Protein AF-0000000065938848 (afdb_homodimer)

Foldseek 3Di:
DPPDDADLPPWGRVVLVVQADEDPVQKAKEFEAAAPVRHTADIAIAHRVQVSCCVPVQWHWGQDPVVRDIDTPCPPPVFTWGFDDKDADPRHRYIYTHTNTRFDRDPVRHNHPDVVVDDDDDDDDDDDPVCVVVD/DPPDDADLPPWGRVVLVVQADEDPVQKAKEFEAAQPVRHTADIAIAHRVQVSCCVPPQWHWGQDPVVRDIDTQCPPVVFTWGFDDKDADPRHRYIYTHTNTRFDRDPVRHNHPDVVVDDDDDDDDDDDPVCVVVD

pLDDT: mean 94.66, std 10.86, range [35.53, 98.94]

Organism: Bifidobacterium adolescentis (strain ATCC 15703 / DSM 20083 / NCTC 11814 / E194a) (NCBI:txid367928)

Sequence (270 aa):
MTNEAYDNTTTLDPRIAQRLKHDDKGLVAAVIQQFDTKEVLMVGYMNDEAIRRTLTTGRVTFWSRSRQEYWRKGDTSGHAQYVKSFALDCDGDAILVEVDQVGAACHTGKRSCFEEGGQLPVVVGHRTKEQEGQRMTNEAYDNTTTLDPRIAQRLKHDDKGLVAAVIQQFDTKEVLMVGYMNDEAIRRTLTTGRVTFWSRSRQEYWRKGDTSGHAQYVKSFALDCDGDAILVEVDQVGAACHTGKRSCFEEGGQLPVVVGHRTKEQEGQR

Solvent-accessible surface area (backbone atoms only — not comparable to full-atom values): 14233 Å² total; per-residue (Å²): 126,79,83,70,77,82,59,48,85,88,48,52,31,63,76,61,56,71,50,48,38,57,48,100,85,52,33,28,44,32,40,36,24,34,62,84,76,31,47,69,25,47,74,51,32,25,32,63,64,26,48,26,47,23,37,65,65,6,38,48,36,30,40,37,80,89,76,68,40,76,46,50,55,24,75,85,81,63,26,30,35,20,25,71,47,38,24,30,23,65,72,20,46,37,33,43,33,26,20,56,65,32,68,32,66,21,92,87,60,36,62,19,20,36,67,64,40,24,73,50,89,58,40,68,33,72,78,51,79,83,50,65,74,55,116,128,81,84,71,77,80,58,49,86,87,49,51,29,63,76,60,56,70,51,48,38,57,50,99,83,52,33,26,44,32,40,36,23,35,63,86,78,31,47,69,26,49,75,50,32,25,32,62,65,25,47,27,46,22,37,67,66,5,37,48,35,30,42,36,79,90,75,70,40,77,44,48,54,24,76,86,81,63,26,29,34,20,24,70,49,39,25,31,24,63,72,20,46,37,33,44,34,26,19,55,66,30,68,33,67,21,92,88,60,37,62,19,20,38,68,64,42,25,75,51,89,57,38,69,32,71,79,50,79,82,50,66,74,55,115

Secondary structure (DSSP, 8-state):
---PPP--SSS--HHHHTT----TTS-EEEEEEETTT--EEEEEEE-HHHHHHHHHHSB-EEEETTTTEEEETTTTTS--EEEEEEEE-TTSSEEEEEEEE-S-SSTTS-S-HHHHH-B---PPP---HHHHT--/---PPP--SSS--HHHHTT----TTS-EEEEEEETTT--EEEEEEE-HHHHHHHHHHSB-EEEETTTTEEEETTTTTS--EEEEEEEE-TTSSEEEEEEEE-S-SSTTS-S-HHHHH-B---PPP---HHHHT--

Nearest PDB structures (foldseek):
  7bgn-assembly1_A  TM=8.975E-01  e=5.373E-13  Medicago truncatula
  7bgn-assembly1_B  TM=8.957E-01  e=4.739E-13  Medicago truncatula
  7bgn-assembly3_E  TM=8.969E-01  e=5.721E-13  Medicago truncatula
  7bgn-assembly2_C  TM=8.895E-01  e=7.831E-13  Medicago truncatula
  7bgm-assembly1_B  TM=8.825E-01  e=6.486E-13  Medicago truncatula

InterPro domains:
  IPR002496 Phosphoribosyl-AMP cyclohydrolase domain [PF01502] (42-115)
  IPR026660 Phosphoribosyl-AMP cyclohydrolase [MF_01021] (16-119)
  IPR038019 Phosphoribosyl-AMP cyclohydrolase domain superfamily [G3DSA:3.10.20.810] (6-106)
  IPR038019 Phosphoribosyl-AMP cyclohydrolase domain superfamily [SSF141734] (15-120)

Radius of gyration: 18.61 Å; Cα contacts (8 Å, |Δi|>4): 634; chains: 2; bounding box: 52×55×41 Å

Structure (mmCIF, N/CA/C/O backbone):
data_AF-0000000065938848-model_v1
#
loop_
_entity.id
_entity.type
_entity.pdbx_description
1 polymer 'Phosphoribosyl-AMP cyclohydrolase'
#
loop_
_atom_site.group_PDB
_atom_site.id
_atom_site.type_symbol
_atom_site.label_atom_id
_atom_site.label_alt_id
_atom_site.label_comp_id
_atom_site.label_asym_id
_atom_site.label_entity_id
_atom_site.label_seq_id
_atom_site.pdbx_PDB_ins_code
_atom_site.Cartn_x
_atom_site.Cartn_y
_atom_site.Cartn_z
_atom_site.occupancy
_atom_site.B_iso_or_equiv
_atom_site.auth_seq_id
_atom_site.auth_comp_id
_atom_site.auth_asym_id
_atom_site.auth_atom_id
_atom_site.pdbx_PDB_model_num
ATOM 1 N N . MET A 1 1 ? 26.25 -11.562 -16.922 1 35.53 1 MET A N 1
ATOM 2 C CA . MET A 1 1 ? 25.516 -12.031 -15.742 1 35.53 1 MET A CA 1
ATOM 3 C C . MET A 1 1 ? 24.391 -12.969 -16.141 1 35.53 1 MET A C 1
ATOM 5 O O . MET A 1 1 ? 23.562 -12.633 -16.984 1 35.53 1 MET A O 1
ATOM 9 N N . THR A 1 2 ? 24.562 -14.195 -16.25 1 39.72 2 THR A N 1
ATOM 10 C CA . THR A 1 2 ? 23.594 -15.195 -16.703 1 39.72 2 THR A CA 1
ATOM 11 C C . THR A 1 2 ? 22.203 -14.891 -16.172 1 39.72 2 THR A C 1
ATOM 13 O O . THR A 1 2 ? 22.031 -14.594 -14.992 1 39.72 2 THR A O 1
ATOM 16 N N . ASN A 1 3 ? 21.375 -14.141 -16.828 1 46.94 3 ASN A N 1
ATOM 17 C CA . ASN A 1 3 ? 19.984 -13.883 -16.469 1 46.94 3 ASN A CA 1
ATOM 18 C C . ASN A 1 3 ? 19.328 -15.117 -15.859 1 46.94 3 ASN A C 1
ATOM 20 O O . ASN A 1 3 ? 18.703 -15.914 -16.562 1 46.94 3 ASN A O 1
ATOM 24 N N . GLU A 1 4 ? 20.047 -15.82 -14.961 1 60.03 4 GLU A N 1
ATOM 25 C CA . GLU A 1 4 ? 19.547 -17.078 -14.391 1 60.03 4 GLU A CA 1
ATOM 26 C C . GLU A 1 4 ? 18.141 -16.891 -13.82 1 60.03 4 GLU A C 1
ATOM 28 O O . GLU A 1 4 ? 17.875 -15.953 -13.07 1 60.03 4 GLU A O 1
ATOM 33 N N . ALA A 1 5 ? 17.141 -17.562 -14.367 1 87.31 5 ALA A N 1
ATOM 34 C CA . ALA A 1 5 ? 15.727 -17.656 -13.992 1 87.31 5 ALA A CA 1
ATOM 35 C C . ALA A 1 5 ? 15.57 -18.109 -12.547 1 87.31 5 ALA A C 1
ATOM 37 O O . ALA A 1 5 ? 16.375 -18.906 -12.055 1 87.31 5 ALA A O 1
ATOM 38 N N . TYR A 1 6 ? 14.836 -17.406 -11.711 1 94.56 6 TYR A N 1
ATOM 39 C CA . TYR A 1 6 ? 14.5 -17.828 -10.359 1 94.56 6 TYR A CA 1
ATOM 40 C C . TYR A 1 6 ? 13.82 -19.203 -10.375 1 94.56 6 TYR A C 1
ATOM 42 O O . TYR A 1 6 ? 13.086 -19.516 -11.312 1 94.56 6 TYR A O 1
ATOM 50 N N . ASP A 1 7 ? 14.156 -20.031 -9.406 1 97.25 7 ASP A N 1
ATOM 51 C CA . ASP A 1 7 ? 13.453 -21.297 -9.234 1 97.25 7 ASP A CA 1
ATOM 52 C C . ASP A 1 7 ? 12.508 -21.234 -8.039 1 97.25 7 ASP A C 1
ATOM 54 O O . ASP A 1 7 ? 12.945 -21.375 -6.895 1 97.25 7 ASP A O 1
ATOM 58 N N . ASN A 1 8 ? 11.258 -21.078 -8.312 1 97.75 8 ASN A N 1
ATOM 59 C CA . ASN A 1 8 ? 10.219 -21.016 -7.285 1 97.75 8 ASN A CA 1
ATOM 60 C C . ASN A 1 8 ? 9.367 -22.266 -7.258 1 97.75 8 ASN A C 1
ATOM 62 O O . ASN A 1 8 ? 8.211 -22.234 -6.824 1 97.75 8 ASN A O 1
ATOM 66 N N . THR A 1 9 ? 9.789 -23.359 -7.715 1 95.44 9 THR A N 1
ATOM 67 C CA . THR A 1 9 ? 8.984 -24.562 -7.922 1 95.44 9 THR A CA 1
ATOM 68 C C . THR A 1 9 ? 8.594 -25.188 -6.586 1 95.44 9 THR A C 1
ATOM 70 O O . THR A 1 9 ? 7.457 -25.641 -6.422 1 95.44 9 THR A O 1
ATOM 73 N N . THR A 1 10 ? 9.469 -25.266 -5.617 1 96.94 10 THR A N 1
ATOM 74 C CA . THR A 1 10 ? 9.195 -25.922 -4.344 1 96.94 10 THR A CA 1
ATOM 75 C C . THR A 1 10 ? 9.109 -24.891 -3.215 1 96.94 10 THR A C 1
ATOM 77 O O . THR A 1 10 ? 8.164 -24.922 -2.426 1 96.94 10 THR A O 1
ATOM 80 N N . THR A 1 11 ? 10.062 -24.094 -3.113 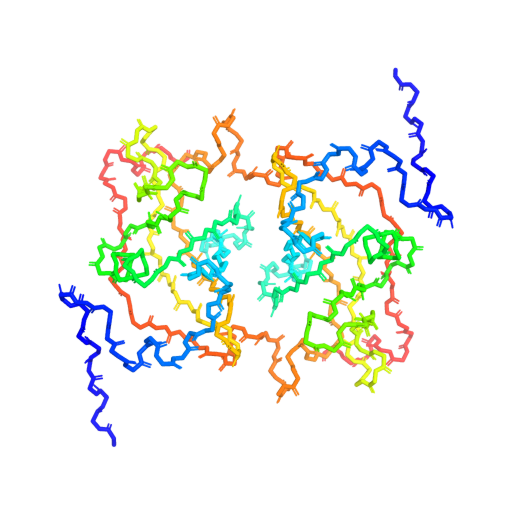1 97.88 11 THR A N 1
ATOM 81 C CA . THR A 1 11 ? 10.117 -22.984 -2.166 1 97.88 11 THR A CA 1
ATOM 82 C C . THR A 1 11 ? 10.477 -21.688 -2.877 1 97.88 11 THR A C 1
ATOM 84 O O . THR A 1 11 ? 10.898 -21.703 -4.035 1 97.88 11 THR A O 1
ATOM 87 N N . LEU A 1 12 ? 10.227 -20.625 -2.225 1 98.62 12 LEU A N 1
ATOM 88 C CA . LEU A 1 12 ? 10.641 -19.344 -2.801 1 98.62 12 LEU A CA 1
ATOM 89 C C . LEU A 1 12 ? 12.141 -19.312 -3.043 1 98.62 12 LEU A C 1
ATOM 91 O O . LEU A 1 12 ? 12.93 -19.688 -2.166 1 98.62 12 LEU A O 1
ATOM 95 N N . ASP A 1 13 ? 12.547 -18.938 -4.254 1 98.62 13 ASP A N 1
ATOM 96 C CA . ASP A 1 13 ? 13.969 -18.828 -4.562 1 98.62 13 ASP A CA 1
ATOM 97 C C . ASP A 1 13 ? 14.711 -18.062 -3.479 1 98.62 13 ASP A C 1
ATOM 99 O O . ASP A 1 13 ? 14.297 -16.953 -3.102 1 98.62 13 ASP A O 1
ATOM 103 N N . PRO A 1 14 ? 15.766 -18.609 -2.918 1 97.94 14 PRO A N 1
ATOM 104 C CA . PRO A 1 14 ? 16.484 -17.969 -1.812 1 97.94 14 PRO A CA 1
ATOM 105 C C . PRO A 1 14 ? 16.969 -16.562 -2.164 1 97.94 14 PRO A C 1
ATOM 107 O O . PRO A 1 14 ? 17.094 -15.711 -1.284 1 97.94 14 PRO A O 1
ATOM 110 N N . ARG A 1 15 ? 17.297 -16.312 -3.393 1 97.88 15 ARG A N 1
ATOM 111 C CA . ARG A 1 15 ? 17.766 -14.992 -3.799 1 97.88 15 ARG A CA 1
ATOM 112 C C . ARG A 1 15 ? 16.656 -13.953 -3.639 1 97.88 15 ARG A C 1
ATOM 114 O O . ARG A 1 15 ? 16.922 -12.781 -3.367 1 97.88 15 ARG A O 1
ATOM 121 N N . ILE A 1 16 ? 15.383 -14.352 -3.93 1 98.5 16 ILE A N 1
ATOM 122 C CA . ILE A 1 16 ? 14.242 -13.469 -3.695 1 98.5 16 ILE A CA 1
ATOM 123 C C . ILE A 1 16 ? 14.023 -13.305 -2.193 1 98.5 16 ILE A C 1
ATOM 125 O O . ILE A 1 16 ? 13.875 -12.18 -1.704 1 98.5 16 ILE A O 1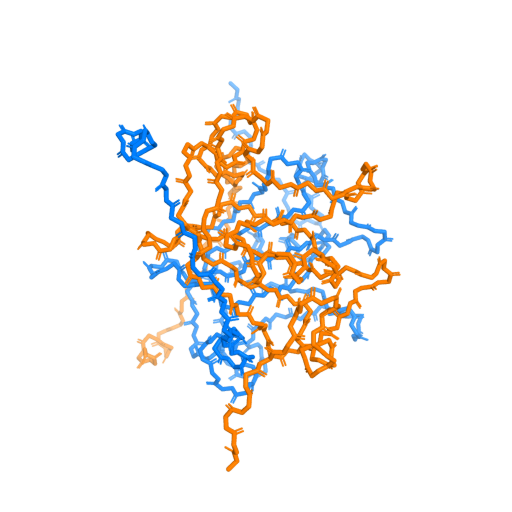
ATOM 129 N N . ALA A 1 17 ? 14.008 -14.43 -1.467 1 98.5 17 ALA A N 1
ATOM 130 C CA . ALA A 1 17 ? 13.773 -14.414 -0.025 1 98.5 17 ALA A CA 1
ATOM 131 C C . ALA A 1 17 ? 14.773 -13.5 0.684 1 98.5 17 ALA A C 1
ATOM 133 O O . ALA A 1 17 ? 14.414 -12.82 1.651 1 98.5 17 ALA A O 1
ATOM 134 N N . GLN A 1 18 ? 15.992 -13.453 0.221 1 98.31 18 GLN A N 1
ATOM 135 C CA . GLN A 1 18 ? 17.047 -12.664 0.835 1 98.31 18 GLN A CA 1
ATOM 136 C C . GLN A 1 18 ? 16.781 -11.172 0.689 1 98.31 18 GLN A C 1
ATOM 138 O O . GLN A 1 18 ? 17.328 -10.359 1.447 1 98.31 18 GLN A O 1
ATOM 143 N N . ARG A 1 19 ? 15.961 -10.828 -0.246 1 98.5 19 ARG A N 1
ATOM 144 C CA . ARG A 1 19 ? 15.664 -9.422 -0.498 1 98.5 19 ARG A CA 1
ATOM 145 C C . ARG A 1 19 ? 14.484 -8.953 0.344 1 98.5 19 ARG A C 1
ATOM 147 O O . ARG A 1 19 ? 14.203 -7.758 0.422 1 98.5 19 ARG A O 1
ATOM 154 N N . LEU A 1 20 ? 13.805 -9.867 0.957 1 98.75 20 LEU A N 1
ATOM 155 C CA . LEU A 1 20 ? 12.594 -9.523 1.688 1 98.75 20 LEU A CA 1
ATOM 156 C C . LEU A 1 20 ? 12.906 -9.18 3.139 1 98.75 20 LEU A C 1
ATOM 158 O O . LEU A 1 20 ? 13.789 -9.789 3.748 1 98.75 20 LEU A O 1
ATOM 162 N N . LYS A 1 21 ? 12.289 -8.195 3.615 1 98.25 21 LYS A N 1
ATOM 163 C CA . LYS A 1 21 ? 12.289 -7.848 5.035 1 98.25 21 LYS A CA 1
ATOM 164 C C . LYS A 1 21 ? 10.914 -8.055 5.656 1 98.25 21 LYS A C 1
ATOM 166 O O . LYS A 1 21 ? 10.047 -7.18 5.562 1 98.25 21 LYS A O 1
ATOM 171 N N . HIS A 1 22 ? 10.75 -9.133 6.336 1 98.06 22 HIS A N 1
ATOM 172 C CA . HIS A 1 22 ? 9.477 -9.5 6.945 1 98.06 22 HIS A CA 1
ATOM 173 C C . HIS A 1 22 ? 9.258 -8.766 8.266 1 98.06 22 HIS A C 1
ATOM 175 O O . HIS A 1 22 ? 10.219 -8.383 8.93 1 98.06 22 HIS A O 1
ATOM 181 N N . ASP A 1 23 ? 7.996 -8.594 8.578 1 95.94 23 ASP A N 1
ATOM 182 C CA . ASP A 1 23 ? 7.707 -8.133 9.93 1 95.94 23 ASP A CA 1
ATOM 183 C C . ASP A 1 23 ? 7.859 -9.258 10.945 1 95.94 23 ASP A C 1
ATOM 185 O O . ASP A 1 23 ? 8.367 -10.336 10.609 1 95.94 23 ASP A O 1
ATOM 189 N N . ASP A 1 24 ? 7.465 -8.961 12.195 1 94.38 24 ASP A N 1
ATOM 190 C CA . ASP A 1 24 ? 7.695 -9.906 13.281 1 94.38 24 ASP A CA 1
ATOM 191 C C . ASP A 1 24 ? 6.82 -11.148 13.125 1 94.38 24 ASP A C 1
ATOM 193 O O . ASP A 1 24 ? 7.035 -12.156 13.805 1 94.38 24 ASP A O 1
ATOM 197 N N . LYS A 1 25 ? 5.836 -11.125 12.227 1 95.75 25 LYS A N 1
ATOM 198 C CA . LYS A 1 25 ? 4.949 -12.266 12 1 95.75 25 LYS A CA 1
ATOM 199 C C . LYS A 1 25 ? 5.32 -12.992 10.711 1 95.75 25 LYS A C 1
ATOM 201 O O . LYS A 1 25 ? 4.57 -13.852 10.242 1 95.75 25 LYS A O 1
ATOM 206 N N . GLY A 1 26 ? 6.422 -12.594 10.094 1 97.44 26 GLY A N 1
ATOM 207 C CA . GLY A 1 26 ? 6.891 -13.242 8.883 1 97.44 26 GLY A CA 1
ATOM 208 C C . GLY A 1 26 ? 6.16 -12.781 7.637 1 97.44 26 GLY A C 1
ATOM 209 O O . GLY A 1 26 ? 6.082 -13.508 6.648 1 97.44 26 GLY A O 1
ATOM 210 N N . LEU A 1 27 ? 5.617 -11.555 7.73 1 98.38 27 LEU A N 1
ATOM 211 C CA . LEU A 1 27 ? 4.77 -11.102 6.633 1 98.38 27 LEU A CA 1
ATOM 212 C C . LEU A 1 27 ? 5.336 -9.836 5.992 1 98.38 27 LEU A C 1
ATOM 214 O O . LEU A 1 27 ? 6.098 -9.102 6.625 1 98.38 27 LEU A O 1
ATOM 218 N N . VAL A 1 28 ? 5.016 -9.633 4.75 1 98.62 28 VAL A N 1
ATOM 219 C CA . VAL A 1 28 ? 5.297 -8.422 3.99 1 98.62 28 VAL A CA 1
ATOM 220 C C . VAL A 1 28 ? 3.998 -7.848 3.432 1 98.62 28 VAL A C 1
ATOM 222 O O . VAL A 1 28 ? 3.145 -8.594 2.941 1 98.62 28 VAL A O 1
ATOM 225 N N . ALA A 1 29 ? 3.834 -6.516 3.529 1 98.69 29 ALA A N 1
ATOM 226 C CA . ALA A 1 29 ? 2.652 -5.855 2.98 1 98.69 29 ALA A CA 1
ATOM 227 C C . ALA A 1 29 ? 2.66 -5.898 1.454 1 98.69 29 ALA A C 1
ATOM 229 O O . ALA A 1 29 ? 3.697 -5.672 0.826 1 98.69 29 ALA A O 1
ATOM 230 N N . ALA A 1 30 ? 1.552 -6.195 0.868 1 98.94 30 ALA A N 1
ATOM 231 C CA . ALA A 1 30 ? 1.39 -6.215 -0.583 1 98.94 30 ALA A CA 1
ATOM 232 C C . ALA A 1 30 ? 0.301 -5.246 -1.028 1 98.94 30 ALA A C 1
ATOM 234 O O . ALA A 1 30 ? -0.859 -5.379 -0.632 1 98.94 30 ALA A O 1
ATOM 235 N N . VAL A 1 31 ? 0.663 -4.27 -1.796 1 98.94 31 VAL A N 1
ATOM 236 C CA . VAL A 1 31 ? -0.262 -3.322 -2.412 1 98.94 31 VAL A CA 1
ATOM 237 C C . VAL A 1 31 ? -0.753 -3.875 -3.748 1 98.94 31 VAL A C 1
ATOM 239 O O . VAL A 1 31 ? 0.051 -4.227 -4.613 1 98.94 31 VAL A O 1
ATOM 242 N N . ILE A 1 32 ? -2.029 -3.975 -3.898 1 98.94 32 ILE A N 1
ATOM 243 C CA . ILE A 1 32 ? -2.633 -4.461 -5.137 1 98.94 32 ILE A CA 1
ATOM 244 C C . ILE A 1 32 ? -3.203 -3.287 -5.926 1 98.94 32 ILE A C 1
ATOM 246 O O . ILE A 1 32 ? -4.047 -2.541 -5.422 1 98.94 32 ILE A O 1
ATOM 250 N N . GLN A 1 33 ? -2.77 -3.16 -7.105 1 98.94 33 GLN A N 1
ATOM 251 C CA . GLN A 1 33 ? -3.16 -2.057 -7.977 1 98.94 33 GLN A CA 1
ATOM 252 C C . GLN A 1 33 ? -3.66 -2.57 -9.328 1 98.94 33 GLN A C 1
ATOM 254 O O . GLN A 1 33 ? -3.084 -3.5 -9.891 1 98.94 33 GLN A O 1
ATOM 259 N N . GLN A 1 34 ? -4.703 -1.978 -9.828 1 98.88 34 GLN A N 1
ATOM 260 C CA . GLN A 1 34 ? -5.137 -2.299 -11.188 1 98.88 34 GLN A CA 1
ATOM 261 C C . GLN A 1 34 ? -4.07 -1.93 -12.211 1 98.88 34 GLN A C 1
ATOM 263 O O . GLN A 1 34 ? -3.547 -0.814 -12.195 1 98.88 34 GLN A O 1
ATOM 268 N N . PHE A 1 35 ? -3.799 -2.764 -13.188 1 98.69 35 PHE A N 1
ATOM 269 C CA . PHE A 1 35 ? -2.609 -2.641 -14.023 1 98.69 35 PHE A CA 1
ATOM 270 C C . PHE A 1 35 ? -2.754 -1.486 -15.008 1 98.69 35 PHE A C 1
ATOM 272 O O . PHE A 1 35 ? -1.77 -0.822 -15.344 1 98.69 35 PHE A O 1
ATOM 279 N N . ASP A 1 36 ? -3.936 -1.179 -15.469 1 98.12 36 ASP A N 1
ATOM 280 C CA . ASP A 1 36 ? -4.098 -0.239 -16.578 1 98.12 36 ASP A CA 1
ATOM 281 C C . ASP A 1 36 ? -4.516 1.14 -16.062 1 98.12 36 ASP A C 1
ATOM 283 O O . ASP A 1 36 ? -4 2.16 -16.531 1 98.12 36 ASP A O 1
ATOM 287 N N . THR A 1 37 ? -5.406 1.224 -15.094 1 98.12 37 THR A N 1
ATOM 288 C CA . THR A 1 37 ? -5.867 2.508 -14.57 1 98.12 37 THR A CA 1
ATOM 289 C C . THR A 1 37 ? -4.961 2.992 -13.445 1 98.12 37 THR A C 1
ATOM 291 O O . THR A 1 37 ? -4.977 4.172 -13.094 1 98.12 37 THR A O 1
ATOM 294 N N . LYS A 1 38 ? -4.23 2.061 -12.766 1 98.75 38 LYS A N 1
ATOM 295 C CA . LYS A 1 38 ? -3.307 2.287 -11.656 1 98.75 38 LYS A CA 1
ATOM 296 C C . LYS A 1 38 ? -4.059 2.641 -10.375 1 98.75 38 LYS A C 1
ATOM 298 O O . LYS A 1 38 ? -3.484 3.223 -9.453 1 98.75 38 LYS A O 1
ATOM 303 N N . GLU A 1 39 ? -5.344 2.338 -10.383 1 98.56 39 GLU A N 1
ATOM 304 C CA . GLU A 1 39 ? -6.105 2.461 -9.148 1 98.56 39 GLU A CA 1
ATOM 305 C C . GLU A 1 39 ? -5.617 1.468 -8.094 1 98.56 39 GLU A C 1
ATOM 307 O O . GLU A 1 39 ? -5.441 0.284 -8.391 1 98.56 39 GLU A O 1
ATOM 312 N N . VAL A 1 40 ? -5.328 1.98 -6.855 1 98.94 40 VAL A N 1
ATOM 313 C CA . VAL A 1 40 ? -5.02 1.057 -5.77 1 98.94 40 VAL A CA 1
ATOM 314 C C . VAL A 1 40 ? -6.301 0.377 -5.285 1 98.94 40 VAL A C 1
ATOM 316 O O . VAL A 1 40 ? -7.273 1.05 -4.938 1 98.94 40 VAL A O 1
ATOM 319 N N . LEU A 1 41 ? -6.312 -0.933 -5.191 1 98.94 41 LEU A N 1
ATOM 320 C CA . LEU A 1 41 ? -7.523 -1.704 -4.926 1 98.94 41 LEU A CA 1
ATOM 321 C C . LEU A 1 41 ? -7.586 -2.131 -3.463 1 98.94 41 LEU A C 1
ATOM 323 O O . LEU A 1 41 ? -8.641 -2.051 -2.832 1 98.94 41 LEU A O 1
ATOM 327 N N . MET A 1 42 ? -6.508 -2.648 -2.891 1 98.88 42 MET A N 1
ATOM 328 C CA . MET A 1 42 ? -6.465 -3.162 -1.524 1 98.88 42 MET A CA 1
ATOM 329 C C . MET A 1 42 ? -5.023 -3.371 -1.068 1 98.88 42 MET A C 1
ATOM 331 O O . MET A 1 42 ? -4.094 -3.281 -1.873 1 98.88 42 MET A O 1
ATOM 335 N N . VAL A 1 43 ? -4.879 -3.496 0.18 1 98.81 43 VAL A N 1
ATOM 336 C CA . VAL A 1 43 ? -3.629 -3.947 0.783 1 98.81 43 VAL A CA 1
ATOM 337 C C . VAL A 1 43 ? -3.846 -5.285 1.482 1 98.81 43 VAL A C 1
ATOM 339 O O . VAL A 1 43 ? -4.852 -5.48 2.17 1 98.81 43 VAL A O 1
ATOM 342 N N . GLY A 1 44 ? -3.006 -6.234 1.243 1 98.25 44 GLY A N 1
ATOM 343 C CA . GLY A 1 44 ? -2.943 -7.508 1.943 1 98.25 44 GLY A CA 1
ATOM 344 C C . GLY A 1 44 ? -1.545 -7.867 2.404 1 98.25 44 GLY A C 1
ATOM 345 O O . GLY A 1 44 ? -0.642 -7.027 2.381 1 98.25 44 GLY A O 1
ATOM 346 N N . TYR A 1 45 ? -1.364 -9.109 2.871 1 98.5 45 TYR A N 1
ATOM 347 C CA . TYR A 1 45 ? -0.08 -9.539 3.416 1 98.5 45 TYR A CA 1
ATOM 348 C C . TYR A 1 45 ? 0.31 -10.914 2.887 1 98.5 45 TYR A C 1
ATOM 350 O O . TYR A 1 45 ? -0.555 -11.75 2.631 1 98.5 45 TYR A O 1
ATOM 358 N N . MET A 1 46 ? 1.575 -11.047 2.754 1 98.81 46 MET A N 1
ATOM 359 C CA . MET A 1 46 ? 2.121 -12.273 2.18 1 98.81 46 MET A CA 1
ATOM 360 C C . MET A 1 46 ? 3.33 -12.75 2.973 1 98.81 46 MET A C 1
ATOM 362 O O . MET A 1 46 ? 4.117 -11.945 3.465 1 98.81 46 MET A O 1
ATOM 366 N N . ASN A 1 47 ? 3.441 -14.062 3.18 1 98.56 47 ASN A N 1
ATOM 367 C CA . ASN A 1 47 ? 4.711 -14.68 3.547 1 98.56 47 ASN A CA 1
ATOM 368 C C . ASN A 1 47 ? 5.402 -15.297 2.338 1 98.56 47 ASN A C 1
ATOM 370 O O . ASN A 1 47 ? 4.953 -15.125 1.203 1 98.56 47 ASN A O 1
ATOM 374 N N . ASP A 1 48 ? 6.508 -15.992 2.566 1 98.75 48 ASP A N 1
ATOM 375 C CA . ASP A 1 48 ? 7.293 -16.531 1.462 1 98.75 48 ASP A CA 1
ATOM 376 C C . ASP A 1 48 ? 6.441 -17.438 0.572 1 98.75 48 ASP A C 1
ATOM 378 O O . ASP A 1 48 ? 6.512 -17.359 -0.656 1 98.75 48 ASP A O 1
ATOM 382 N N . GLU A 1 49 ? 5.66 -18.234 1.186 1 98.75 49 GLU A N 1
ATOM 383 C CA . GLU A 1 49 ? 4.859 -19.188 0.417 1 98.75 49 GLU A CA 1
ATOM 384 C C . GLU A 1 49 ? 3.801 -18.469 -0.415 1 98.75 49 GLU A C 1
ATOM 386 O O . GLU A 1 49 ? 3.562 -18.828 -1.57 1 98.75 49 GLU A O 1
ATOM 391 N N . ALA A 1 50 ? 3.107 -17.469 0.152 1 98.81 50 ALA A N 1
ATOM 392 C CA . ALA A 1 50 ? 2.135 -16.688 -0.604 1 98.81 50 ALA A CA 1
ATOM 393 C C . ALA A 1 50 ? 2.791 -16 -1.796 1 98.81 50 ALA A C 1
ATOM 395 O O . ALA A 1 50 ? 2.217 -15.953 -2.887 1 98.81 50 ALA A O 1
ATOM 396 N N . ILE A 1 51 ? 3.988 -15.461 -1.556 1 98.88 51 ILE A N 1
ATOM 397 C CA . ILE A 1 51 ? 4.742 -14.828 -2.633 1 98.88 51 ILE A CA 1
ATOM 398 C C . ILE A 1 51 ? 5.062 -15.859 -3.711 1 98.88 51 ILE A C 1
ATOM 400 O O . ILE A 1 51 ? 4.812 -15.633 -4.895 1 98.88 51 ILE A O 1
ATOM 404 N N . ARG A 1 52 ? 5.574 -17 -3.328 1 98.81 52 ARG A N 1
ATOM 405 C CA . ARG A 1 52 ? 5.91 -18.062 -4.273 1 98.81 52 ARG A CA 1
ATOM 406 C C . ARG A 1 52 ? 4.707 -18.438 -5.133 1 98.81 52 ARG A C 1
ATOM 408 O O . ARG A 1 52 ? 4.812 -18.516 -6.359 1 98.81 52 ARG A O 1
ATOM 415 N N . ARG A 1 53 ? 3.6 -18.656 -4.508 1 98.69 53 ARG A N 1
ATOM 416 C CA . ARG A 1 53 ? 2.387 -19.031 -5.23 1 98.69 53 ARG A CA 1
ATOM 417 C C . ARG A 1 53 ? 1.958 -17.938 -6.191 1 98.69 53 ARG A C 1
ATOM 419 O O . ARG A 1 53 ? 1.565 -18.219 -7.328 1 98.69 53 ARG A O 1
ATOM 426 N N . THR A 1 54 ? 1.969 -16.719 -5.754 1 98.81 54 THR A N 1
ATOM 427 C CA . THR A 1 54 ? 1.596 -15.594 -6.605 1 98.81 54 THR A CA 1
ATOM 428 C C . THR A 1 54 ? 2.502 -15.523 -7.832 1 98.81 54 THR A C 1
ATOM 430 O O . THR A 1 54 ? 2.023 -15.359 -8.953 1 98.81 54 THR A O 1
ATOM 433 N N . LEU A 1 55 ? 3.822 -15.672 -7.586 1 98.69 55 LEU A N 1
ATOM 434 C CA . LEU A 1 55 ? 4.809 -15.562 -8.656 1 98.69 55 LEU A CA 1
ATOM 435 C C . LEU A 1 55 ? 4.637 -16.688 -9.672 1 98.69 55 LEU A C 1
ATOM 437 O O . LEU A 1 55 ? 4.957 -16.516 -10.852 1 98.69 55 LEU A O 1
ATOM 441 N N . THR A 1 56 ? 4.105 -17.797 -9.242 1 98.44 56 THR A N 1
ATOM 442 C CA . THR A 1 56 ? 4.207 -18.969 -10.102 1 98.44 56 THR A CA 1
ATOM 443 C C . THR A 1 56 ? 2.85 -19.328 -10.695 1 98.44 56 THR A C 1
ATOM 445 O O . THR A 1 56 ? 2.77 -20.094 -11.664 1 98.44 56 THR A O 1
ATOM 448 N N . THR A 1 57 ? 1.785 -18.797 -10.188 1 98.12 57 THR A N 1
ATOM 449 C CA . THR A 1 57 ? 0.486 -19.266 -10.656 1 98.12 57 THR A CA 1
ATOM 450 C C . THR A 1 57 ? -0.213 -18.188 -11.477 1 98.12 57 THR A C 1
ATOM 452 O O . THR A 1 57 ? -1.184 -18.469 -12.18 1 98.12 57 THR A O 1
ATOM 455 N N . GLY A 1 58 ? 0.221 -16.875 -11.273 1 98.12 58 GLY A N 1
ATOM 456 C CA . GLY A 1 58 ? -0.434 -15.781 -11.969 1 98.12 58 GLY A CA 1
ATOM 457 C C . GLY A 1 58 ? -1.704 -15.32 -11.281 1 98.12 58 GLY A C 1
ATOM 458 O O . GLY A 1 58 ? -2.482 -14.555 -11.852 1 98.12 58 GLY A O 1
ATOM 459 N N . ARG A 1 59 ? -1.973 -15.875 -10.172 1 98.56 59 ARG A N 1
ATOM 460 C CA . ARG A 1 59 ? -3.068 -15.484 -9.289 1 98.56 59 ARG A CA 1
ATOM 461 C C . ARG A 1 59 ? -2.541 -14.961 -7.961 1 98.56 59 ARG A C 1
ATOM 463 O O . ARG A 1 59 ? -1.593 -15.516 -7.402 1 98.56 59 ARG A O 1
ATOM 470 N N . VAL A 1 60 ? -3.168 -13.891 -7.488 1 98.81 60 VAL A N 1
ATOM 471 C CA . VAL A 1 60 ? -2.68 -13.328 -6.234 1 98.81 60 VAL A CA 1
ATOM 472 C C . VAL A 1 60 ? -3.1 -14.227 -5.07 1 98.81 60 VAL A C 1
ATOM 474 O O . VAL A 1 60 ? -4.266 -14.617 -4.969 1 98.81 60 VAL A O 1
ATOM 477 N N . THR A 1 61 ? -2.199 -14.57 -4.223 1 98.81 61 THR A N 1
ATOM 478 C CA . THR A 1 61 ? -2.42 -15.32 -2.994 1 98.81 61 THR A CA 1
ATOM 479 C C . THR A 1 61 ? -1.985 -14.508 -1.777 1 98.81 61 THR A C 1
ATOM 481 O O . THR A 1 61 ? -0.905 -13.914 -1.773 1 98.81 61 THR A O 1
ATOM 484 N N . PHE A 1 62 ? -2.814 -14.492 -0.769 1 98.44 62 PHE A N 1
ATOM 485 C CA . PHE A 1 62 ? -2.512 -13.773 0.465 1 98.44 62 PHE A CA 1
ATOM 486 C C . PHE A 1 62 ? -2.412 -14.734 1.641 1 98.44 62 PHE A C 1
ATOM 488 O O . PHE A 1 62 ? -2.857 -15.883 1.55 1 98.44 62 PHE A O 1
ATOM 495 N N . TRP A 1 63 ? -1.771 -14.281 2.684 1 98 63 TRP A N 1
ATOM 496 C CA . TRP A 1 63 ? -1.903 -14.859 4.016 1 98 63 TRP A CA 1
ATOM 497 C C . TRP A 1 63 ? -2.9 -14.078 4.859 1 98 63 TRP A C 1
ATOM 499 O O . TRP A 1 63 ? -2.732 -12.875 5.066 1 98 63 TRP A O 1
ATOM 509 N N . SER A 1 64 ? -3.971 -14.773 5.227 1 94.56 64 SER A N 1
ATOM 510 C CA . SER A 1 64 ? -4.918 -14.148 6.145 1 94.56 64 SER A CA 1
ATOM 511 C C . SER A 1 64 ? -4.379 -14.133 7.57 1 94.56 64 SER A C 1
ATOM 513 O O . SER A 1 64 ? -4.23 -15.188 8.195 1 94.56 64 SER A O 1
ATOM 515 N N . ARG A 1 65 ? -4.18 -12.961 8 1 89.44 65 ARG A N 1
ATOM 516 C CA . ARG A 1 65 ? -3.631 -12.82 9.344 1 89.44 65 ARG A CA 1
ATOM 517 C C . ARG A 1 65 ? -4.633 -13.281 10.398 1 89.44 65 ARG A C 1
ATOM 519 O O . ARG A 1 65 ? -4.258 -13.898 11.391 1 89.44 65 ARG A O 1
ATOM 526 N N . SER A 1 66 ? -5.906 -12.992 10.242 1 88.44 66 SER A N 1
ATOM 527 C CA . SER A 1 66 ? -6.945 -13.336 11.203 1 88.44 66 SER A CA 1
ATOM 528 C C . SER A 1 66 ? -7.27 -14.828 11.156 1 88.44 66 SER A C 1
ATOM 530 O O . SER A 1 66 ? -7.422 -15.461 12.203 1 88.44 66 SER A O 1
ATOM 532 N N . ARG A 1 67 ? -7.27 -15.422 9.992 1 91.62 67 ARG A N 1
ATOM 533 C CA . ARG A 1 67 ? -7.68 -16.812 9.828 1 91.62 67 ARG A CA 1
ATOM 534 C C . ARG A 1 67 ? -6.469 -17.734 9.805 1 91.62 67 ARG A C 1
ATOM 536 O O . ARG A 1 67 ? -6.613 -18.969 9.898 1 91.62 67 ARG A O 1
ATOM 543 N N . GLN A 1 68 ? -5.309 -17.125 9.641 1 93.5 68 GLN A N 1
ATOM 544 C CA . GLN A 1 68 ? -4.062 -17.891 9.578 1 93.5 68 GLN A CA 1
ATOM 545 C C . GLN A 1 68 ? -4.109 -18.938 8.477 1 93.5 68 GLN A C 1
ATOM 547 O O . GLN A 1 68 ? -3.807 -20.109 8.719 1 93.5 68 GLN A O 1
ATOM 552 N N . GLU A 1 69 ? -4.492 -18.531 7.332 1 96.5 69 GLU A N 1
ATOM 553 C CA . GLU A 1 69 ? -4.559 -19.391 6.164 1 96.5 69 GLU A CA 1
ATOM 554 C C . GLU A 1 69 ? -4.258 -18.625 4.883 1 96.5 69 GLU A C 1
ATOM 556 O O . GLU A 1 69 ? -4.379 -17.406 4.844 1 96.5 69 GLU A O 1
ATOM 561 N N . TYR A 1 70 ? -3.855 -19.453 3.914 1 97.25 70 TYR A N 1
ATOM 562 C CA . TYR A 1 70 ? -3.697 -18.891 2.576 1 97.25 70 TYR A CA 1
ATOM 563 C C . TYR A 1 70 ? -5.051 -18.688 1.906 1 97.25 70 TYR A C 1
ATOM 565 O O . TYR A 1 70 ? -5.949 -19.531 2.043 1 97.25 70 TYR A O 1
ATOM 573 N N . TRP A 1 71 ? -5.168 -17.672 1.239 1 95.88 71 TRP A N 1
ATOM 574 C CA . TRP A 1 71 ? -6.363 -17.484 0.43 1 95.88 71 TRP A CA 1
ATOM 575 C C . TRP A 1 71 ? -6.023 -16.797 -0.89 1 95.88 71 TRP A C 1
ATOM 577 O O . TRP A 1 71 ? -5.195 -15.883 -0.927 1 95.88 71 TRP A O 1
ATOM 587 N N . ARG A 1 72 ? -6.543 -17.328 -1.933 1 96 72 ARG A N 1
ATOM 588 C CA . ARG A 1 72 ? -6.434 -16.734 -3.268 1 96 72 ARG A CA 1
ATOM 589 C C . ARG A 1 72 ? -7.664 -15.906 -3.604 1 96 72 ARG A C 1
ATOM 591 O O . ARG A 1 72 ? -8.789 -16.422 -3.605 1 96 72 ARG A O 1
ATOM 598 N N . LYS A 1 73 ? -7.449 -14.641 -3.814 1 92.88 73 LYS A N 1
ATOM 599 C CA . LYS A 1 73 ? -8.562 -13.719 -4.051 1 92.88 73 LYS A CA 1
ATOM 600 C C . LYS A 1 73 ? -9.438 -14.211 -5.199 1 92.88 73 LYS A C 1
ATOM 602 O O . LYS A 1 73 ? -8.953 -14.461 -6.301 1 92.88 73 LYS A O 1
ATOM 607 N N . GLY A 1 74 ? -10.758 -14.305 -4.934 1 93.06 74 GLY A N 1
ATOM 608 C CA . GLY A 1 74 ? -11.727 -14.625 -5.965 1 93.06 74 GLY A CA 1
ATOM 609 C C . GLY A 1 74 ? -12.062 -16.109 -6.027 1 93.06 74 GLY A C 1
ATOM 610 O O . GLY A 1 74 ? -12.914 -16.516 -6.816 1 93.06 74 GLY A O 1
ATOM 611 N N . ASP A 1 75 ? -11.359 -16.969 -5.242 1 92.38 75 ASP A N 1
ATOM 612 C CA . ASP A 1 75 ? -11.688 -18.391 -5.27 1 92.38 75 ASP A CA 1
ATOM 613 C C . ASP A 1 75 ? -13.148 -18.625 -4.887 1 92.38 75 ASP A C 1
ATOM 615 O O . ASP A 1 75 ? -13.805 -19.5 -5.445 1 92.38 75 ASP A O 1
ATOM 619 N N . THR A 1 76 ? -13.625 -17.891 -3.934 1 88.94 76 THR A N 1
ATOM 620 C CA . THR A 1 76 ? -15 -18.047 -3.463 1 88.94 76 THR A CA 1
ATOM 621 C C . THR A 1 76 ? -15.938 -17.125 -4.23 1 88.94 76 THR A C 1
ATOM 623 O O . THR A 1 76 ? -16.984 -17.562 -4.711 1 88.94 76 THR A O 1
ATOM 626 N N . SER A 1 77 ? -15.648 -15.945 -4.457 1 90.38 77 SER A N 1
ATOM 627 C CA . SER A 1 77 ? -16.516 -14.914 -4.996 1 90.38 77 SER A CA 1
ATOM 628 C C . SER A 1 77 ? -16.469 -14.883 -6.52 1 90.38 77 SER A C 1
ATOM 630 O O . SER A 1 77 ? -17.328 -14.281 -7.164 1 90.38 77 SER A O 1
ATOM 632 N N . GLY A 1 78 ? -15.383 -15.492 -7.164 1 93.56 78 GLY A N 1
ATOM 633 C CA . GLY A 1 78 ? -15.164 -15.352 -8.594 1 93.56 78 GLY A CA 1
ATOM 634 C C . GLY A 1 78 ? -14.438 -14.07 -8.969 1 93.56 78 GLY A C 1
ATOM 635 O O . GLY A 1 78 ? -14.094 -13.867 -10.133 1 93.56 78 GLY A O 1
ATOM 636 N N . HIS A 1 79 ? -14.25 -13.133 -8.039 1 96 79 HIS A N 1
ATOM 637 C CA . HIS A 1 79 ? -13.594 -11.852 -8.297 1 96 79 HIS A CA 1
ATOM 638 C C . HIS A 1 79 ? -12.078 -11.992 -8.25 1 96 79 HIS A C 1
ATOM 640 O O . HIS A 1 79 ? -11.422 -11.391 -7.395 1 96 79 HIS A O 1
ATOM 646 N N . ALA A 1 80 ? -11.508 -12.648 -9.219 1 97.56 80 ALA A N 1
ATOM 647 C CA . ALA A 1 80 ? -10.102 -13.047 -9.25 1 97.56 80 ALA A CA 1
ATOM 648 C C . ALA A 1 80 ? -9.195 -11.859 -9.555 1 97.56 80 ALA A C 1
ATOM 650 O O . ALA A 1 80 ? -9.625 -10.891 -10.195 1 97.56 80 ALA A O 1
ATOM 651 N N . GLN A 1 81 ? -8.016 -11.969 -9.078 1 98.69 81 GLN A N 1
ATOM 652 C CA . GLN A 1 81 ? -6.93 -11.047 -9.406 1 98.69 81 GLN A CA 1
ATOM 653 C C . GLN A 1 81 ? -5.852 -11.75 -10.234 1 98.69 81 GLN A C 1
ATOM 655 O O . GLN A 1 81 ? -5.109 -12.586 -9.711 1 98.69 81 GLN A O 1
ATOM 660 N N . TYR A 1 82 ? -5.715 -11.391 -11.484 1 98.81 82 TYR A N 1
ATOM 661 C CA . TYR A 1 82 ? -4.715 -11.969 -12.375 1 98.81 82 TYR A CA 1
ATOM 662 C C . TYR A 1 82 ? -3.475 -11.086 -12.445 1 98.81 82 TYR A C 1
ATOM 664 O O . TYR A 1 82 ? -3.549 -9.93 -12.883 1 98.81 82 TYR A O 1
ATOM 672 N N . VAL A 1 83 ? -2.35 -11.633 -12.117 1 98.88 83 VAL A N 1
ATOM 673 C CA . VAL A 1 83 ? -1.104 -10.891 -11.953 1 98.88 83 VAL A CA 1
ATOM 674 C C . VAL A 1 83 ? -0.594 -10.422 -13.32 1 98.88 83 VAL A C 1
ATOM 676 O O . VAL A 1 83 ? -0.57 -11.203 -14.273 1 98.88 83 VAL A O 1
ATOM 679 N N . LYS A 1 84 ? -0.192 -9.141 -13.391 1 98.94 84 LYS A N 1
ATOM 680 C CA . LYS A 1 84 ? 0.448 -8.602 -14.586 1 98.94 84 LYS A CA 1
ATOM 681 C C . LYS A 1 84 ? 1.901 -8.227 -14.305 1 98.94 84 LYS A C 1
ATOM 683 O O . LYS A 1 84 ? 2.758 -8.344 -15.188 1 98.94 84 LYS A O 1
ATOM 688 N N . SER A 1 85 ? 2.209 -7.816 -13.125 1 98.81 85 SER A N 1
ATOM 689 C CA . SER A 1 85 ? 3.576 -7.52 -12.711 1 98.81 85 SER A CA 1
ATOM 690 C C . SER A 1 85 ? 3.725 -7.602 -11.195 1 98.81 85 SER A C 1
ATOM 692 O O . SER A 1 85 ? 2.729 -7.641 -10.469 1 98.81 85 SER A O 1
ATOM 694 N N . PHE A 1 86 ? 4.867 -7.734 -10.727 1 98.88 86 PHE A N 1
ATOM 695 C CA . PHE A 1 86 ? 5.25 -7.914 -9.328 1 98.88 86 PHE A CA 1
ATOM 696 C C . PHE A 1 86 ? 6.574 -7.215 -9.039 1 98.88 86 PHE A C 1
ATOM 698 O O . PHE A 1 86 ? 7.586 -7.496 -9.688 1 98.88 86 PHE A O 1
ATOM 705 N N . ALA A 1 87 ? 6.586 -6.293 -8.039 1 98.88 87 ALA A N 1
ATOM 706 C CA . ALA A 1 87 ? 7.801 -5.551 -7.73 1 98.88 87 ALA A CA 1
ATOM 707 C C . ALA A 1 87 ? 8.047 -5.5 -6.223 1 98.88 87 ALA A C 1
ATOM 709 O O . ALA A 1 87 ? 7.094 -5.418 -5.438 1 98.88 87 ALA A O 1
ATOM 710 N N . LEU A 1 88 ? 9.289 -5.535 -5.812 1 98.88 88 LEU A N 1
ATOM 711 C CA . LEU A 1 88 ? 9.711 -5.258 -4.445 1 98.88 88 LEU A CA 1
ATOM 712 C C . LEU A 1 88 ? 10.078 -3.789 -4.273 1 98.88 88 LEU A C 1
ATOM 714 O O . LEU A 1 88 ? 10.539 -3.146 -5.219 1 98.88 88 LEU A O 1
ATOM 718 N N . ASP A 1 89 ? 9.875 -3.248 -3.064 1 98.81 89 ASP A N 1
ATOM 719 C CA . ASP A 1 89 ? 10.391 -1.897 -2.854 1 98.81 89 ASP A CA 1
ATOM 720 C C . ASP A 1 89 ? 11.867 -1.925 -2.486 1 98.81 89 ASP A C 1
ATOM 722 O O . ASP A 1 89 ? 12.492 -2.986 -2.484 1 98.81 89 ASP A O 1
ATOM 726 N N . CYS A 1 90 ? 12.469 -0.826 -2.186 1 98.56 90 CYS A N 1
ATOM 727 C CA . CYS A 1 90 ? 13.914 -0.635 -2.1 1 98.56 90 CYS A CA 1
ATOM 728 C C . CYS A 1 90 ? 14.5 -1.394 -0.912 1 98.56 90 CYS A C 1
ATOM 730 O O . CYS A 1 90 ? 15.656 -1.809 -0.942 1 98.56 90 CYS A O 1
ATOM 732 N N . ASP A 1 91 ? 13.703 -1.587 0.159 1 97.56 91 ASP A N 1
ATOM 733 C CA . ASP A 1 91 ? 14.273 -2.289 1.307 1 97.56 91 ASP A CA 1
ATOM 734 C C . ASP A 1 91 ? 13.57 -3.625 1.536 1 97.56 91 ASP A C 1
ATOM 736 O O . ASP A 1 91 ? 13.812 -4.297 2.539 1 97.56 91 ASP A O 1
ATOM 740 N N . GLY A 1 92 ? 12.578 -3.967 0.719 1 98.5 92 GLY A N 1
ATOM 741 C CA . GLY A 1 92 ? 12.031 -5.312 0.662 1 98.5 92 GLY A CA 1
ATOM 742 C C . GLY A 1 92 ? 10.898 -5.535 1.644 1 98.5 92 GLY A C 1
ATOM 743 O O . GLY A 1 92 ? 10.469 -6.672 1.855 1 98.5 92 GLY A O 1
ATOM 744 N N . ASP A 1 93 ? 10.344 -4.555 2.275 1 98.31 93 ASP A N 1
ATOM 745 C CA . ASP A 1 93 ? 9.305 -4.793 3.27 1 98.31 93 ASP A CA 1
ATOM 746 C C . ASP A 1 93 ? 7.918 -4.48 2.701 1 98.31 93 ASP A C 1
ATOM 748 O O . ASP A 1 93 ? 6.926 -4.496 3.432 1 98.31 93 ASP A O 1
ATOM 752 N N . ALA A 1 94 ? 7.863 -4.176 1.447 1 98.81 94 ALA A N 1
ATOM 753 C CA . ALA A 1 94 ? 6.59 -4 0.749 1 98.81 94 ALA A CA 1
ATOM 754 C C . ALA A 1 94 ? 6.684 -4.5 -0.69 1 98.81 94 ALA A C 1
ATOM 756 O O . ALA A 1 94 ? 7.758 -4.484 -1.291 1 98.81 94 ALA A O 1
ATOM 757 N N . ILE A 1 95 ? 5.543 -4.879 -1.209 1 98.94 95 ILE A N 1
ATOM 758 C CA . ILE A 1 95 ? 5.391 -5.402 -2.562 1 98.94 95 ILE A CA 1
ATOM 759 C C . ILE A 1 95 ? 4.301 -4.621 -3.297 1 98.94 95 ILE A C 1
ATOM 761 O O . ILE A 1 95 ? 3.307 -4.215 -2.691 1 98.94 95 ILE A O 1
ATOM 765 N N . LEU A 1 96 ? 4.5 -4.398 -4.516 1 98.94 96 LEU A N 1
ATOM 766 C CA . LEU A 1 96 ? 3.475 -3.879 -5.414 1 98.94 96 LEU A CA 1
ATOM 767 C C . LEU A 1 96 ? 3.107 -4.91 -6.477 1 98.94 96 LEU A C 1
ATOM 769 O O . LEU A 1 96 ? 3.969 -5.355 -7.234 1 98.94 96 LEU A O 1
ATOM 773 N N . VAL A 1 97 ? 1.905 -5.32 -6.516 1 98.94 97 VAL A N 1
ATOM 774 C CA . VAL A 1 97 ? 1.4 -6.246 -7.527 1 98.94 97 VAL A CA 1
ATOM 775 C C . VAL A 1 97 ? 0.378 -5.539 -8.414 1 98.94 97 VAL A C 1
ATOM 777 O O . VAL A 1 97 ? -0.638 -5.039 -7.922 1 98.94 97 VAL A O 1
ATOM 780 N N . GLU A 1 98 ? 0.664 -5.461 -9.664 1 98.94 98 GLU A N 1
ATOM 781 C CA . GLU A 1 98 ? -0.353 -5.016 -10.609 1 98.94 98 GLU A CA 1
ATOM 782 C C . GLU A 1 98 ? -1.195 -6.191 -11.102 1 98.94 98 GLU A C 1
ATOM 784 O O . GLU A 1 98 ? -0.656 -7.238 -11.469 1 98.94 98 GLU A O 1
ATOM 789 N N . VAL A 1 99 ? -2.5 -5.953 -11.148 1 98.94 99 VAL A N 1
ATOM 790 C CA . VAL A 1 99 ? -3.379 -7.078 -11.461 1 98.94 99 VAL A CA 1
ATOM 791 C C . VAL A 1 99 ? -4.441 -6.637 -12.469 1 98.94 99 VAL A C 1
ATOM 793 O O . VAL A 1 99 ? -4.723 -5.445 -12.602 1 98.94 99 VAL A O 1
ATOM 796 N N . ASP A 1 100 ? -4.957 -7.594 -13.219 1 98.5 100 ASP A N 1
ATOM 797 C CA . ASP A 1 100 ? -6.25 -7.488 -13.883 1 98.5 100 ASP A CA 1
ATOM 798 C C . ASP A 1 100 ? -7.371 -8.023 -12.992 1 98.5 100 ASP A C 1
ATOM 800 O O . ASP A 1 100 ? -7.57 -9.242 -12.906 1 98.5 100 ASP A O 1
ATOM 804 N N . GLN A 1 101 ? -8.109 -7.125 -12.336 1 98.31 101 GLN A N 1
ATOM 805 C CA . GLN A 1 101 ? -9.141 -7.445 -11.359 1 98.31 101 GLN A CA 1
ATOM 806 C C . GLN A 1 101 ? -10.445 -7.836 -12.047 1 98.31 101 GLN A C 1
ATOM 808 O O . GLN A 1 101 ? -10.977 -7.078 -12.852 1 98.31 101 GLN A O 1
ATOM 813 N N . VAL A 1 102 ? -10.93 -8.984 -11.766 1 97.69 102 VAL A N 1
ATOM 814 C CA . VAL A 1 102 ? -12.281 -9.375 -12.164 1 97.69 102 VAL A CA 1
ATOM 815 C C . VAL A 1 102 ? -13.281 -8.945 -11.094 1 97.69 102 VAL A C 1
ATOM 817 O O . VAL A 1 102 ? -13.133 -9.281 -9.922 1 97.69 102 VAL A O 1
ATOM 820 N N . GLY A 1 103 ? -14.297 -8.227 -11.5 1 96.06 103 GLY A N 1
ATOM 821 C CA . GLY A 1 103 ? -15.297 -7.793 -10.531 1 96.06 103 GLY A CA 1
ATOM 822 C C . GLY A 1 103 ? -14.719 -6.91 -9.438 1 96.06 103 GLY A C 1
ATOM 823 O O . GLY A 1 103 ? -13.82 -6.105 -9.688 1 96.06 103 GLY A O 1
ATOM 824 N N . ALA A 1 104 ? -15.297 -7.039 -8.195 1 96.81 104 ALA A N 1
ATOM 825 C CA . ALA A 1 104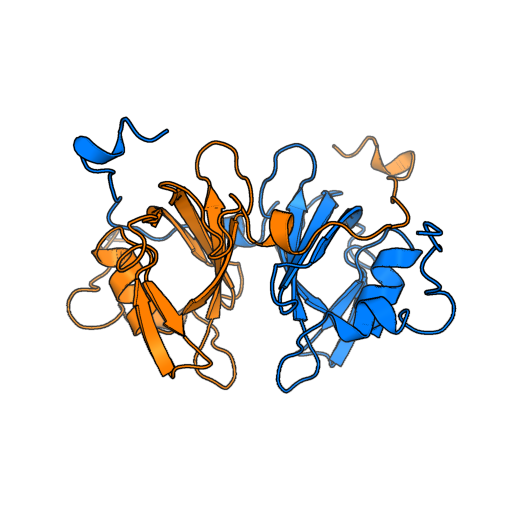 ? -14.953 -6.168 -7.078 1 96.81 104 ALA A CA 1
ATOM 826 C C . ALA A 1 104 ? -13.742 -6.707 -6.316 1 96.81 104 ALA A C 1
ATOM 828 O O . ALA A 1 104 ? -13.617 -7.914 -6.117 1 96.81 104 ALA A O 1
ATOM 829 N N . ALA A 1 105 ? -12.844 -5.84 -5.898 1 97.62 105 ALA A N 1
ATOM 830 C CA . ALA A 1 105 ? -11.766 -6.246 -5.008 1 97.62 105 ALA A CA 1
ATOM 831 C C . ALA A 1 105 ? -12.242 -6.328 -3.561 1 97.62 105 ALA A C 1
ATOM 833 O O . ALA A 1 105 ? -11.758 -7.16 -2.789 1 97.62 105 ALA A O 1
ATOM 834 N N . CYS A 1 106 ? -13.164 -5.488 -3.227 1 97.62 106 CYS A N 1
ATOM 835 C CA . CYS A 1 106 ? -13.664 -5.48 -1.856 1 97.62 106 CYS A CA 1
ATOM 836 C C . CYS A 1 106 ? -14.797 -6.488 -1.684 1 97.62 106 CYS A C 1
ATOM 838 O O . CYS A 1 106 ? -15.648 -6.633 -2.562 1 97.62 106 CYS A O 1
ATOM 840 N N . HIS A 1 107 ? -14.859 -7.035 -0.542 1 94.88 107 HIS A N 1
ATOM 841 C CA . HIS A 1 107 ? -15.875 -8.031 -0.237 1 94.88 107 HIS A CA 1
ATOM 842 C C . HIS A 1 107 ? -17.266 -7.41 -0.208 1 94.88 107 HIS A C 1
ATOM 844 O O . HIS A 1 107 ? -18.266 -8.117 -0.333 1 94.88 107 HIS A O 1
ATOM 850 N N . THR A 1 108 ? -17.328 -6.117 -0.043 1 97 108 THR A N 1
ATOM 851 C CA . THR A 1 108 ? -18.625 -5.438 0.052 1 97 108 THR A CA 1
ATOM 852 C C . THR A 1 108 ? -19.219 -5.234 -1.333 1 97 108 THR A C 1
ATOM 854 O O . THR A 1 108 ? -20.375 -4.805 -1.456 1 97 108 THR A O 1
ATOM 857 N N . GLY A 1 109 ? -18.438 -5.496 -2.273 1 96.69 109 GLY A N 1
ATOM 858 C CA . GLY A 1 109 ? -18.906 -5.297 -3.637 1 96.69 109 GLY A CA 1
ATOM 859 C C . GLY A 1 109 ? -18.344 -4.047 -4.285 1 96.69 109 GLY A C 1
ATOM 860 O O . GLY A 1 109 ? -18.547 -3.822 -5.48 1 96.69 109 GLY A O 1
ATOM 861 N N . LYS A 1 110 ? -17.641 -3.238 -3.59 1 97.81 110 LYS A N 1
ATOM 862 C CA . LYS A 1 110 ? -17.016 -2.049 -4.16 1 97.81 110 LYS A CA 1
ATOM 863 C C . LYS A 1 110 ? -15.75 -2.41 -4.934 1 97.81 110 LYS A C 1
ATOM 865 O O . LYS A 1 110 ? 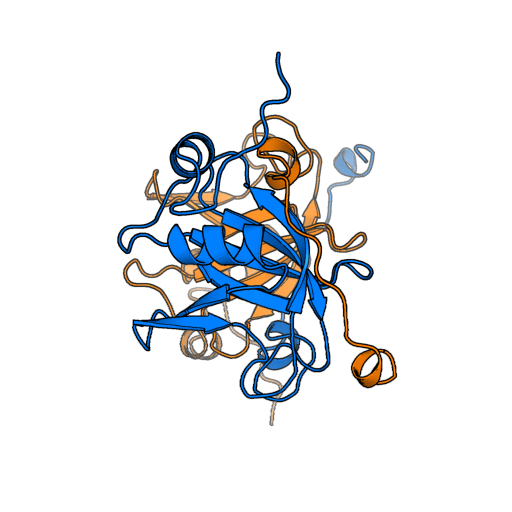-15.078 -3.398 -4.613 1 97.81 110 LYS A O 1
ATOM 870 N N . ARG A 1 111 ? -15.43 -1.625 -5.902 1 97.25 111 ARG A N 1
ATOM 871 C CA . ARG A 1 111 ? -14.266 -1.868 -6.746 1 97.25 111 ARG A CA 1
ATOM 872 C C . ARG A 1 111 ? -12.984 -1.883 -5.922 1 97.25 111 ARG A C 1
ATOM 874 O O . ARG A 1 111 ? -12.109 -2.725 -6.137 1 97.25 111 ARG A O 1
ATOM 881 N N . SER A 1 112 ? -12.836 -0.975 -5.031 1 98.62 112 SER A N 1
ATOM 882 C CA . SER A 1 112 ? -11.648 -0.828 -4.191 1 98.62 112 SER A CA 1
ATOM 883 C C . SER A 1 112 ? -12.023 -0.772 -2.713 1 98.62 112 SER A C 1
ATOM 885 O O . SER A 1 112 ? -13.055 -0.199 -2.35 1 98.62 112 SER A O 1
ATOM 887 N N . CYS A 1 113 ? -11.195 -1.348 -1.856 1 98.75 113 CYS A N 1
ATOM 888 C CA . CYS A 1 113 ? -11.383 -1.256 -0.413 1 98.75 113 CYS A CA 1
ATOM 889 C C . CYS A 1 113 ? -11.336 0.195 0.052 1 98.75 113 CYS A C 1
ATOM 891 O O . CYS A 1 113 ? -11.945 0.546 1.064 1 98.75 113 CYS A O 1
ATOM 893 N N . PHE A 1 114 ? -10.641 1.071 -0.644 1 98.88 114 PHE A N 1
ATOM 894 C CA . PHE A 1 114 ? -10.484 2.467 -0.249 1 98.88 114 PHE A CA 1
ATOM 895 C C . PHE A 1 114 ? -11.711 3.279 -0.644 1 98.88 114 PHE A C 1
ATOM 897 O O . PHE A 1 114 ? -11.969 4.34 -0.071 1 98.88 114 PHE A O 1
ATOM 904 N N . GLU A 1 115 ? -12.359 2.834 -1.703 1 98.44 115 GLU A N 1
ATOM 905 C CA . GLU A 1 115 ? -13.672 3.402 -1.982 1 98.44 115 GLU A CA 1
ATOM 906 C C . GLU A 1 115 ? -14.664 3.084 -0.865 1 98.44 115 GLU A C 1
ATOM 908 O O . GLU A 1 115 ? -15.453 3.939 -0.467 1 98.44 115 GLU A O 1
ATOM 913 N N . GLU A 1 116 ? -14.602 1.865 -0.391 1 98.44 116 GLU A N 1
ATOM 914 C CA . GLU A 1 116 ? -15.516 1.403 0.651 1 98.44 116 GLU A CA 1
ATOM 915 C C . GLU A 1 116 ? -15.266 2.137 1.966 1 98.44 116 GLU A C 1
ATOM 917 O O . GLU A 1 116 ? -16.203 2.609 2.605 1 98.44 116 GLU A O 1
ATOM 922 N N . GLY A 1 117 ? -13.977 2.186 2.406 1 98.44 117 GLY A N 1
ATOM 923 C CA . GLY A 1 117 ? -13.664 2.879 3.646 1 98.44 117 GLY A CA 1
ATOM 924 C C . GLY A 1 117 ? -13.914 4.375 3.57 1 98.44 117 GLY A C 1
ATOM 925 O O . GLY A 1 117 ? -14.352 4.984 4.543 1 98.44 117 GLY A O 1
ATOM 926 N N . GLY A 1 118 ? -13.469 5.004 2.426 1 98 118 GLY A N 1
ATOM 927 C CA . GLY A 1 118 ? -13.883 6.367 2.135 1 98 118 GLY A CA 1
ATOM 928 C C . GLY A 1 118 ? -12.805 7.395 2.422 1 98 118 GLY A C 1
ATOM 929 O O . GLY A 1 118 ? -11.828 7.094 3.107 1 98 118 GLY A O 1
ATOM 930 N N . GLN A 1 119 ? -13.078 8.555 1.907 1 98.06 119 GLN A N 1
ATOM 931 C CA . GLN A 1 119 ? -12.156 9.68 2.039 1 98.06 119 GLN A CA 1
ATOM 932 C C . GLN A 1 119 ? -12.383 10.43 3.346 1 98.06 119 GLN A C 1
ATOM 934 O O . GLN A 1 119 ? -13.516 10.492 3.84 1 98.06 119 GLN A O 1
ATOM 939 N N . LEU A 1 120 ? -11.32 10.922 3.896 1 98.31 120 LEU A N 1
ATOM 940 C CA . LEU A 1 120 ? -11.398 11.875 5 1 98.31 120 LEU A CA 1
ATOM 941 C C . LEU A 1 120 ? -11.086 13.289 4.523 1 98.31 120 LEU A C 1
ATOM 943 O O . LEU A 1 120 ? -10.281 13.477 3.605 1 98.31 120 LEU A O 1
ATOM 947 N N . PRO A 1 121 ? -11.781 14.297 5.156 1 97.69 121 PRO A N 1
ATOM 948 C CA . PRO A 1 121 ? -11.359 15.664 4.855 1 97.69 121 PRO A CA 1
ATOM 949 C C . PRO A 1 121 ? -9.906 15.93 5.238 1 97.69 121 PRO A C 1
ATOM 951 O O . PRO A 1 121 ? -9.445 15.484 6.293 1 97.69 121 PRO A O 1
ATOM 954 N N . VAL A 1 122 ? -9.219 16.609 4.418 1 97.81 122 VAL A N 1
ATOM 955 C CA . VAL A 1 122 ? -7.812 16.891 4.684 1 97.81 122 VAL A CA 1
ATOM 956 C C . VAL A 1 122 ? -7.484 18.328 4.254 1 97.81 122 VAL A C 1
ATOM 958 O O . VAL A 1 122 ? -8.172 18.891 3.404 1 97.81 122 VAL A O 1
ATOM 961 N N . VAL A 1 123 ? -6.523 18.891 4.949 1 98.06 123 VAL A N 1
ATOM 962 C CA . VAL A 1 123 ? -5.898 20.094 4.402 1 98.06 123 VAL A CA 1
ATOM 963 C C . VAL A 1 123 ? -5.066 19.734 3.174 1 98.06 123 VAL A C 1
ATOM 965 O O . VAL A 1 123 ? -4.137 18.922 3.264 1 98.06 123 VAL A O 1
ATOM 968 N N . VAL A 1 124 ? -5.395 20.312 2.07 1 98.56 124 VAL A N 1
ATOM 969 C CA . VAL A 1 124 ? -4.664 20.047 0.835 1 98.56 124 VAL A CA 1
ATOM 970 C C . VAL A 1 124 ? -3.361 20.844 0.825 1 98.56 124 VAL A C 1
ATOM 972 O O . VAL A 1 124 ? -3.361 22.047 1.087 1 98.56 124 VAL A O 1
ATOM 975 N N . GLY A 1 125 ? -2.244 20.094 0.577 1 98.25 125 GLY A N 1
ATOM 976 C CA . GLY A 1 125 ? -0.949 20.75 0.483 1 98.25 125 GLY A CA 1
ATOM 977 C C . GLY A 1 125 ? -0.644 21.281 -0.909 1 98.25 125 GLY A C 1
ATOM 978 O O . GLY A 1 125 ? -1.207 20.797 -1.895 1 98.25 125 GLY A O 1
ATOM 979 N N . HIS A 1 126 ? 0.299 22.281 -0.957 1 96.94 126 HIS A N 1
ATOM 980 C CA . HIS A 1 126 ? 0.693 22.859 -2.234 1 96.94 126 HIS A CA 1
ATOM 981 C C . HIS A 1 126 ? 2.195 23.125 -2.283 1 96.94 126 HIS A C 1
ATOM 983 O O . HIS A 1 126 ? 2.791 23.547 -1.289 1 96.94 126 HIS A O 1
ATOM 989 N N . ARG A 1 127 ? 2.715 22.875 -3.473 1 95.12 127 ARG A N 1
ATOM 990 C CA . ARG A 1 127 ? 4.121 23.203 -3.701 1 95.12 127 ARG A CA 1
ATOM 991 C C . ARG A 1 127 ? 4.375 24.703 -3.504 1 95.12 127 ARG A C 1
ATOM 993 O O . ARG A 1 127 ? 3.49 25.516 -3.752 1 95.12 127 ARG A O 1
ATOM 1000 N N . THR A 1 128 ? 5.578 24.984 -3.09 1 92.5 128 THR A N 1
ATOM 1001 C CA . THR A 1 128 ? 5.977 26.391 -3.074 1 92.5 128 THR A CA 1
ATOM 1002 C C . THR A 1 128 ? 6.258 26.891 -4.488 1 92.5 128 THR A C 1
ATOM 1004 O O . THR A 1 128 ? 6.438 26.094 -5.41 1 92.5 128 THR A O 1
ATOM 1007 N N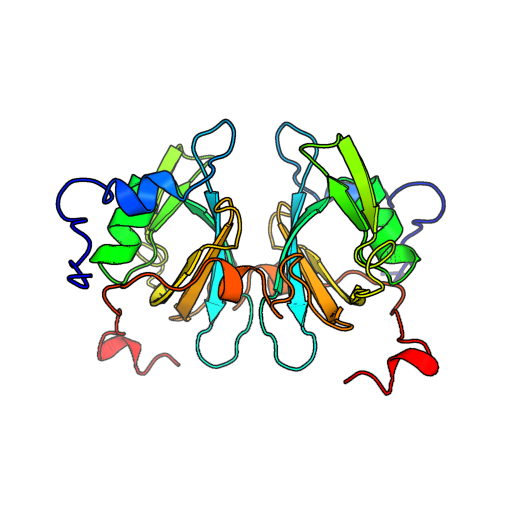 . LYS A 1 129 ? 6.293 28.172 -4.711 1 90.75 129 LYS A N 1
ATOM 1008 C CA . LYS A 1 129 ? 6.605 28.734 -6.02 1 90.75 129 LYS A CA 1
ATOM 1009 C C . LYS A 1 129 ? 7.957 28.25 -6.527 1 90.75 129 LYS A C 1
ATOM 1011 O O . LYS A 1 129 ? 8.117 27.984 -7.719 1 90.75 129 LYS A O 1
ATOM 1016 N N . GLU A 1 130 ? 8.922 28.125 -5.598 1 88 130 GLU A N 1
ATOM 1017 C CA . GLU A 1 130 ? 10.266 27.688 -5.945 1 88 130 GLU A CA 1
ATOM 1018 C C . GLU A 1 130 ? 10.266 26.25 -6.445 1 88 130 GLU A C 1
ATOM 1020 O O . GLU A 1 130 ? 11.078 25.891 -7.301 1 88 130 GLU A O 1
ATOM 1025 N N . GLN A 1 131 ? 9.297 25.438 -5.945 1 88.12 131 GLN A N 1
ATOM 1026 C CA . GLN A 1 131 ? 9.242 24.016 -6.266 1 88.12 131 GLN A CA 1
ATOM 1027 C C . GLN A 1 131 ? 8.469 23.766 -7.562 1 88.12 131 GLN A C 1
ATOM 1029 O O . GLN A 1 131 ? 8.523 22.672 -8.125 1 88.12 131 GLN A O 1
ATOM 1034 N N . GLU A 1 132 ? 7.605 24.672 -8.008 1 78.62 132 GLU A N 1
ATOM 1035 C CA . GLU A 1 132 ? 6.789 24.5 -9.203 1 78.62 132 GLU A CA 1
ATOM 1036 C C . GLU A 1 132 ? 7.66 24.312 -10.445 1 78.62 132 GLU A C 1
ATOM 1038 O O . GLU A 1 132 ? 7.25 23.656 -11.398 1 78.62 132 GLU A O 1
ATOM 1043 N N . GLY A 1 133 ? 8.859 24.812 -10.383 1 64.38 133 GLY A N 1
ATOM 1044 C CA . GLY A 1 133 ? 9.766 24.672 -11.508 1 64.38 133 GLY A CA 1
ATOM 1045 C C . GLY A 1 133 ? 10.508 23.344 -11.5 1 64.38 133 GLY A C 1
ATOM 1046 O O . GLY A 1 133 ? 11.227 23.016 -12.445 1 64.38 133 GLY A O 1
ATOM 1047 N N . GLN A 1 134 ? 10.422 22.656 -10.461 1 59.22 134 GLN A N 1
ATOM 1048 C CA . GLN A 1 134 ? 11.18 21.422 -10.312 1 59.22 134 GLN A CA 1
ATOM 1049 C C . GLN A 1 134 ? 10.352 20.203 -10.727 1 59.22 134 GLN A C 1
ATOM 1051 O O . GLN A 1 134 ? 9.797 19.5 -9.883 1 59.22 134 GLN A O 1
ATOM 1056 N N . ARG A 1 135 ? 9.609 20.375 -11.805 1 50.41 135 ARG A N 1
ATOM 1057 C CA . ARG A 1 135 ? 8.883 19.188 -12.242 1 50.41 135 ARG A CA 1
ATOM 1058 C C . ARG A 1 135 ? 9.852 18.094 -12.68 1 50.41 135 ARG A C 1
ATOM 1060 O O . ARG A 1 135 ? 10.906 18.375 -13.25 1 50.41 135 ARG A O 1
ATOM 1067 N N . MET B 1 1 ? -28.094 14.891 9.43 1 35.69 1 MET B N 1
ATOM 1068 C CA . MET B 1 1 ? -26.875 14.555 10.156 1 35.69 1 MET B CA 1
ATOM 1069 C C . MET B 1 1 ? -25.828 15.648 10.016 1 35.69 1 MET B C 1
ATOM 1071 O O . MET B 1 1 ? -25.5 16.062 8.898 1 35.69 1 MET B O 1
ATOM 1075 N N . THR B 1 2 ? -25.734 16.609 10.789 1 40.16 2 THR B N 1
ATOM 1076 C CA . THR B 1 2 ? -24.875 17.781 10.734 1 40.16 2 THR B CA 1
ATOM 1077 C C . THR B 1 2 ? -23.469 17.375 10.273 1 40.16 2 THR B C 1
ATOM 1079 O O . THR B 1 2 ? -22.891 16.422 10.789 1 40.16 2 THR B O 1
ATOM 1082 N N . ASN B 1 3 ? -23.141 17.344 9.023 1 47.47 3 ASN B N 1
ATOM 1083 C CA . ASN B 1 3 ? -21.812 17.078 8.484 1 47.47 3 ASN B CA 1
ATOM 1084 C C . ASN B 1 3 ? -20.719 17.656 9.383 1 47.47 3 ASN B C 1
ATOM 1086 O O . ASN B 1 3 ? -20.281 18.781 9.18 1 47.47 3 ASN B O 1
ATOM 1090 N N . GLU B 1 4 ? -20.812 17.453 10.711 1 62.94 4 GLU B N 1
ATOM 1091 C CA . GLU B 1 4 ? -19.875 18.031 11.672 1 62.94 4 GLU B CA 1
ATOM 1092 C C . GLU B 1 4 ? -18.438 17.734 11.289 1 62.94 4 GLU B C 1
ATOM 1094 O O . GLU B 1 4 ? -18.078 16.594 10.984 1 62.94 4 GLU B O 1
ATOM 1099 N N . ALA B 1 5 ? -17.625 18.766 11 1 87.62 5 ALA B N 1
ATOM 1100 C CA . ALA B 1 5 ? -16.203 18.781 10.68 1 87.62 5 ALA B CA 1
ATOM 1101 C C . ALA B 1 5 ? -15.391 18.078 11.766 1 87.62 5 ALA B C 1
ATOM 1103 O O . ALA B 1 5 ? -15.75 18.141 12.945 1 87.62 5 ALA B O 1
ATOM 1104 N N . TYR B 1 6 ? -14.539 17.141 11.414 1 94.81 6 TYR B N 1
ATOM 1105 C CA . TYR B 1 6 ? -13.609 16.516 12.359 1 94.81 6 TYR B CA 1
ATOM 1106 C C . TYR B 1 6 ? -12.758 17.562 13.055 1 94.81 6 TYR B C 1
ATOM 1108 O O . TYR B 1 6 ? -12.406 18.594 12.461 1 94.81 6 TYR B O 1
ATOM 1116 N N . ASP B 1 7 ? -12.523 17.359 14.336 1 97.31 7 ASP B N 1
ATOM 1117 C CA . ASP B 1 7 ? -11.586 18.219 15.062 1 97.31 7 ASP B CA 1
ATOM 1118 C C . ASP B 1 7 ? -10.273 17.484 15.336 1 97.31 7 ASP B C 1
ATOM 1120 O O . ASP B 1 7 ? -10.195 16.672 16.25 1 97.31 7 ASP B O 1
ATOM 1124 N N . ASN B 1 8 ? -9.273 17.797 14.578 1 97.75 8 ASN B N 1
ATOM 1125 C CA . ASN B 1 8 ? -7.949 17.203 14.703 1 97.75 8 ASN B CA 1
ATOM 1126 C C . ASN B 1 8 ? -6.941 18.188 15.297 1 97.75 8 ASN B C 1
ATOM 1128 O O . ASN B 1 8 ? -5.738 18.062 15.062 1 97.75 8 ASN B O 1
ATOM 1132 N N . THR B 1 9 ? -7.305 19.156 15.992 1 95.56 9 THR B N 1
ATOM 1133 C CA . THR B 1 9 ? -6.449 20.266 16.422 1 95.56 9 THR B CA 1
ATOM 1134 C C . THR B 1 9 ? -5.453 19.781 17.469 1 95.56 9 THR B C 1
ATOM 1136 O O . THR B 1 9 ? -4.285 20.188 17.453 1 95.56 9 THR B O 1
ATOM 1139 N N . THR B 1 10 ? -5.844 18.984 18.422 1 97 10 THR B N 1
ATOM 1140 C CA . THR B 1 10 ? -4.98 18.562 19.516 1 97 10 THR B CA 1
ATOM 1141 C C . THR B 1 10 ? -4.648 17.078 19.391 1 97 10 THR B C 1
ATOM 1143 O O . THR B 1 10 ? -3.482 16.688 19.5 1 97 10 THR B O 1
ATOM 1146 N N . THR B 1 11 ? -5.617 16.281 19.234 1 97.94 11 THR B N 1
ATOM 1147 C CA . THR B 1 11 ? -5.492 14.852 19 1 97.94 11 THR B CA 1
ATOM 1148 C C . THR B 1 11 ? -6.332 14.422 17.812 1 97.94 11 THR B C 1
ATOM 1150 O O . THR B 1 11 ? -7.16 15.195 17.312 1 97.94 11 THR B O 1
ATOM 1153 N N . LEU B 1 12 ? -6.043 13.281 17.328 1 98.62 12 LEU B N 1
ATOM 1154 C CA . LEU B 1 12 ? -6.867 12.766 16.234 1 98.62 12 LEU B CA 1
ATOM 1155 C C . LEU B 1 12 ? -8.328 12.648 16.672 1 98.62 12 LEU B C 1
ATOM 1157 O O . LEU B 1 12 ? -8.617 12.125 17.75 1 98.62 12 LEU B O 1
ATOM 1161 N N . ASP B 1 13 ? -9.234 13.195 15.852 1 98.62 13 ASP B N 1
ATOM 1162 C CA . ASP B 1 13 ? -10.656 13.102 16.156 1 98.62 13 ASP B CA 1
ATOM 1163 C C . ASP B 1 13 ? -11.047 11.664 16.516 1 98.62 13 ASP B C 1
ATOM 1165 O O . ASP B 1 13 ? -10.719 10.734 15.781 1 98.62 13 ASP B O 1
ATOM 1169 N N . PRO B 1 14 ? -11.68 11.453 17.656 1 97.94 14 PRO B N 1
ATOM 1170 C CA . PRO B 1 14 ? -12.008 10.102 18.109 1 97.94 14 PRO B CA 1
ATOM 1171 C C . PRO B 1 14 ? -12.844 9.32 17.094 1 97.94 14 PRO B C 1
ATOM 1173 O O . PRO B 1 14 ? -12.766 8.094 17.031 1 97.94 14 PRO B O 1
ATOM 1176 N N . ARG B 1 15 ? -13.648 9.984 16.328 1 97.88 15 ARG B N 1
ATOM 1177 C CA . ARG B 1 15 ? -14.461 9.305 15.32 1 97.88 15 ARG B CA 1
ATOM 1178 C C . ARG B 1 15 ? -13.578 8.695 14.234 1 97.88 15 ARG B C 1
ATOM 1180 O O . ARG B 1 15 ? -13.93 7.66 13.664 1 97.88 15 ARG B O 1
ATOM 1187 N N . ILE B 1 16 ? -12.484 9.391 13.852 1 98.5 16 ILE B N 1
ATOM 1188 C CA . ILE B 1 16 ? -11.523 8.836 12.914 1 98.5 16 ILE B CA 1
ATOM 1189 C C . ILE B 1 16 ? -10.766 7.68 13.562 1 98.5 16 ILE B C 1
ATOM 1191 O O . ILE B 1 16 ? -10.641 6.602 12.984 1 98.5 16 ILE B O 1
ATOM 1195 N N . ALA B 1 17 ? -10.273 7.922 14.797 1 98.56 17 ALA B N 1
ATOM 1196 C CA . ALA B 1 17 ? -9.492 6.918 15.516 1 98.56 17 ALA B CA 1
ATOM 1197 C C . ALA B 1 17 ? -10.281 5.617 15.656 1 98.56 17 ALA B C 1
ATOM 1199 O O . ALA B 1 17 ? -9.703 4.527 15.578 1 98.56 17 ALA B O 1
ATOM 1200 N N . GLN B 1 18 ? -11.57 5.695 15.836 1 98.31 18 GLN B N 1
ATOM 1201 C CA . GLN B 1 18 ? -12.43 4.535 16.047 1 98.31 18 GLN B CA 1
ATOM 1202 C C . GLN B 1 18 ? -12.516 3.686 14.781 1 98.31 18 GLN B C 1
ATOM 1204 O O . GLN B 1 18 ? -12.859 2.502 14.844 1 98.31 18 GLN B O 1
ATOM 1209 N N . ARG B 1 19 ? -12.195 4.281 13.672 1 98.56 19 ARG B N 1
ATOM 1210 C CA . ARG B 1 19 ? -12.273 3.572 12.398 1 98.56 19 ARG B CA 1
ATOM 1211 C C . ARG B 1 19 ? -10.961 2.865 12.078 1 98.56 19 ARG B C 1
ATOM 1213 O O . ARG B 1 19 ? -10.891 2.061 11.148 1 98.56 19 ARG B O 1
ATOM 1220 N N . LEU B 1 20 ? -9.945 3.156 12.828 1 98.75 20 LEU B N 1
ATOM 1221 C CA . LEU B 1 20 ? -8.625 2.621 12.523 1 98.75 20 LEU B CA 1
ATOM 1222 C C . LEU B 1 20 ? -8.406 1.285 13.227 1 98.75 20 LEU B C 1
ATOM 1224 O O . LEU B 1 20 ? -8.852 1.096 14.359 1 98.75 20 LEU B O 1
ATOM 1228 N N . LYS B 1 21 ? -7.828 0.397 12.562 1 98.31 21 LYS B N 1
ATOM 1229 C CA . LYS B 1 21 ? -7.34 -0.858 13.125 1 98.31 21 LYS B CA 1
ATOM 1230 C C . LYS B 1 21 ? -5.816 -0.921 13.086 1 98.31 21 LYS B C 1
ATOM 1232 O O . LYS B 1 21 ? -5.227 -1.273 12.062 1 98.31 21 LYS B O 1
ATOM 1237 N N . HIS B 1 22 ? -5.207 -0.673 14.188 1 98.06 22 HIS B N 1
ATOM 1238 C CA . HIS B 1 22 ? -3.754 -0.631 14.297 1 98.06 22 HIS B CA 1
ATOM 1239 C C . HIS B 1 22 ? -3.17 -2.033 14.43 1 98.06 22 HIS B C 1
ATOM 1241 O O . HIS B 1 22 ? -3.846 -2.947 14.914 1 98.06 22 HIS B O 1
ATOM 1247 N N . ASP B 1 23 ? -1.942 -2.15 14 1 95.94 23 ASP B N 1
ATOM 1248 C CA . ASP B 1 23 ? -1.233 -3.385 14.32 1 95.94 23 ASP B CA 1
ATOM 1249 C C . ASP B 1 23 ? -0.772 -3.387 15.773 1 95.94 23 ASP B C 1
ATOM 1251 O O . ASP B 1 23 ? -1.171 -2.523 16.562 1 95.94 23 ASP B O 1
ATOM 1255 N N . ASP B 1 24 ? 0.025 -4.41 16.109 1 94.31 24 ASP B N 1
ATOM 1256 C CA . ASP B 1 24 ? 0.414 -4.605 17.5 1 94.31 24 ASP B CA 1
ATOM 1257 C C . ASP B 1 24 ? 1.362 -3.502 17.969 1 94.31 24 ASP B C 1
ATOM 1259 O O . ASP B 1 24 ? 1.615 -3.357 19.172 1 94.31 24 ASP B O 1
ATOM 1263 N N . LYS B 1 25 ? 1.896 -2.691 17.062 1 95.69 25 LYS B N 1
ATOM 1264 C CA . LYS B 1 25 ? 2.809 -1.606 17.406 1 95.69 25 LYS B CA 1
ATOM 1265 C C . LYS B 1 25 ? 2.104 -0.254 17.344 1 95.69 25 LYS B C 1
ATOM 1267 O O . LYS B 1 25 ? 2.752 0.793 17.406 1 95.69 25 LYS B O 1
ATOM 1272 N N . GLY B 1 26 ? 0.791 -0.284 17.125 1 97.44 26 GLY B N 1
ATOM 1273 C CA . GLY B 1 26 ? 0.012 0.943 17.094 1 97.44 26 GLY B CA 1
ATOM 1274 C C . GLY B 1 26 ? 0.1 1.663 15.758 1 97.44 26 GLY B C 1
ATOM 1275 O O . GLY B 1 26 ? -0.09 2.879 15.695 1 97.44 26 GLY B O 1
ATOM 1276 N N . LEU B 1 27 ? 0.41 0.873 14.711 1 98.38 27 LEU B N 1
ATOM 1277 C CA . LEU B 1 27 ? 0.661 1.516 13.43 1 98.38 27 LEU B CA 1
ATOM 1278 C C . LEU B 1 27 ? -0.328 1.029 12.375 1 98.38 27 LEU B C 1
ATOM 1280 O O . LEU B 1 27 ? -0.898 -0.056 12.508 1 98.38 27 LEU B O 1
ATOM 1284 N N . VAL B 1 28 ? -0.562 1.843 11.391 1 98.62 28 VAL B N 1
ATOM 1285 C CA . VAL B 1 28 ? -1.332 1.527 10.195 1 98.62 28 VAL B CA 1
ATOM 1286 C C . VAL B 1 28 ? -0.481 1.779 8.953 1 98.62 28 VAL B C 1
ATOM 1288 O O . VAL B 1 28 ? 0.229 2.783 8.867 1 98.62 28 VAL B O 1
ATOM 1291 N N . ALA B 1 29 ? -0.535 0.836 7.984 1 98.69 29 ALA B N 1
ATOM 1292 C CA . ALA B 1 29 ? 0.198 1.003 6.73 1 98.69 29 ALA B CA 1
ATOM 1293 C C . ALA B 1 29 ? -0.403 2.127 5.891 1 98.69 29 ALA B C 1
ATOM 1295 O O . ALA B 1 29 ? -1.625 2.238 5.773 1 98.69 29 ALA B O 1
ATOM 1296 N N . ALA B 1 30 ? 0.424 2.945 5.324 1 98.94 30 ALA B N 1
ATOM 1297 C CA . ALA B 1 30 ? 0.004 4.031 4.441 1 98.94 30 ALA B CA 1
ATOM 1298 C C . ALA B 1 30 ? 0.639 3.893 3.062 1 98.94 30 ALA B C 1
ATOM 1300 O O . ALA B 1 30 ? 1.865 3.898 2.934 1 98.94 30 ALA B O 1
ATOM 1301 N N . VAL B 1 31 ? -0.162 3.723 2.061 1 98.94 31 VAL B N 1
ATOM 1302 C CA . VAL B 1 31 ? 0.263 3.697 0.664 1 98.94 31 VAL B CA 1
ATOM 1303 C C . VAL B 1 31 ? 0.281 5.117 0.104 1 98.94 31 VAL B C 1
ATOM 1305 O O . VAL B 1 31 ? -0.722 5.832 0.175 1 98.94 31 VAL B O 1
ATOM 1308 N N . ILE B 1 32 ? 1.398 5.531 -0.41 1 98.94 32 ILE B N 1
ATOM 1309 C CA . ILE B 1 32 ? 1.545 6.855 -1.004 1 98.94 32 ILE B CA 1
ATOM 1310 C C . ILE B 1 32 ? 1.54 6.742 -2.525 1 98.94 32 ILE B C 1
ATOM 1312 O O . ILE B 1 32 ? 2.367 6.035 -3.105 1 98.94 32 ILE B O 1
ATOM 1316 N N . GLN B 1 33 ? 0.668 7.426 -3.125 1 98.94 33 GLN B N 1
ATOM 1317 C CA . GLN B 1 33 ? 0.48 7.383 -4.57 1 98.94 33 GLN B CA 1
ATOM 1318 C C . GLN B 1 33 ? 0.496 8.789 -5.168 1 98.94 33 GLN B C 1
ATOM 1320 O O . GLN B 1 33 ? -0.078 9.719 -4.598 1 98.94 33 GLN B O 1
ATOM 1325 N N . GLN B 1 34 ? 1.13 8.938 -6.289 1 98.88 34 GLN B N 1
ATOM 1326 C CA . GLN B 1 34 ? 1.051 10.211 -7.008 1 98.88 34 GLN B CA 1
ATOM 1327 C C . GLN B 1 34 ? -0.382 10.508 -7.441 1 98.88 34 GLN B C 1
ATOM 1329 O O . GLN B 1 34 ? -1.05 9.656 -8.031 1 98.88 34 GLN B O 1
ATOM 1334 N N . PHE B 1 35 ? -0.859 11.719 -7.297 1 98.75 35 PHE B N 1
ATOM 1335 C CA . PHE B 1 35 ? -2.281 12.023 -7.398 1 98.75 35 PHE B CA 1
ATOM 1336 C C . PHE B 1 35 ? -2.744 11.977 -8.852 1 98.75 35 PHE B C 1
ATOM 1338 O O . PHE B 1 35 ? -3.877 11.586 -9.133 1 98.75 35 PHE B O 1
ATOM 1345 N N . ASP B 1 36 ? -1.908 12.32 -9.797 1 98.12 36 ASP B N 1
ATOM 1346 C CA . ASP B 1 36 ? -2.361 12.516 -11.172 1 98.12 36 ASP B CA 1
ATOM 1347 C C . ASP B 1 36 ? -2.035 11.297 -12.031 1 98.12 36 ASP B C 1
ATOM 1349 O O . ASP B 1 36 ? -2.865 10.852 -12.828 1 98.12 36 ASP B O 1
ATOM 1353 N N . THR B 1 37 ? -0.862 10.703 -11.891 1 98.12 37 THR B N 1
ATOM 1354 C CA . THR B 1 37 ? -0.476 9.555 -12.695 1 98.12 37 THR B CA 1
ATOM 1355 C C . THR B 1 37 ? -0.943 8.258 -12.047 1 98.12 37 THR B C 1
ATOM 1357 O O . THR B 1 37 ? -1.008 7.215 -12.695 1 98.12 37 THR B O 1
ATOM 1360 N N . LYS B 1 38 ? -1.164 8.25 -10.703 1 98.75 38 LYS B N 1
ATOM 1361 C CA . LYS B 1 38 ? -1.609 7.141 -9.867 1 98.75 38 LYS B CA 1
ATOM 1362 C C . LYS B 1 38 ? -0.495 6.117 -9.672 1 98.75 38 LYS B C 1
ATOM 1364 O O . LYS B 1 38 ? -0.757 4.965 -9.32 1 98.75 38 LYS B O 1
ATOM 1369 N N . GLU B 1 39 ? 0.714 6.551 -9.961 1 98.56 39 GLU B N 1
ATOM 1370 C CA . GLU B 1 39 ? 1.864 5.711 -9.641 1 98.56 39 GLU B CA 1
ATOM 1371 C C . GLU B 1 39 ? 2.014 5.535 -8.133 1 98.56 39 GLU B C 1
ATOM 1373 O O . GLU B 1 39 ? 1.955 6.508 -7.379 1 98.56 39 GLU B O 1
ATOM 1378 N N . VAL B 1 40 ? 2.148 4.246 -7.676 1 98.94 40 VAL B N 1
ATOM 1379 C CA . VAL B 1 40 ? 2.463 4.027 -6.266 1 98.94 40 VAL B CA 1
ATOM 1380 C C . VAL B 1 40 ? 3.928 4.367 -6.004 1 98.94 40 VAL B C 1
ATOM 1382 O O . VAL B 1 40 ? 4.824 3.838 -6.668 1 98.94 40 VAL B O 1
ATOM 1385 N N . LEU B 1 41 ? 4.207 5.191 -5.012 1 98.94 41 LEU B N 1
ATOM 1386 C CA . LEU B 1 41 ? 5.539 5.73 -4.773 1 98.94 41 LEU B CA 1
ATOM 1387 C C . LEU B 1 41 ? 6.242 4.973 -3.652 1 98.94 41 LEU B C 1
ATOM 1389 O O . LEU B 1 41 ? 7.43 4.652 -3.764 1 98.94 41 LEU B O 1
ATOM 1393 N N . MET B 1 42 ? 5.59 4.715 -2.541 1 98.88 42 MET B N 1
ATOM 1394 C CA . MET B 1 42 ? 6.176 4.07 -1.369 1 98.88 42 MET B CA 1
ATOM 1395 C C . MET B 1 42 ? 5.094 3.627 -0.393 1 98.88 42 MET B C 1
ATOM 1397 O O . MET B 1 42 ? 3.924 3.979 -0.552 1 98.88 42 MET B O 1
ATOM 1401 N N . VAL B 1 43 ? 5.477 2.783 0.477 1 98.81 43 VAL B N 1
ATOM 1402 C CA . VAL B 1 43 ? 4.668 2.43 1.637 1 98.81 43 VAL B CA 1
ATOM 1403 C C . VAL B 1 43 ? 5.375 2.865 2.916 1 98.81 43 VAL B C 1
ATOM 1405 O O . VAL B 1 43 ? 6.59 2.688 3.055 1 98.81 43 VAL B O 1
ATOM 1408 N N . GLY B 1 44 ? 4.695 3.525 3.789 1 98.25 44 GLY B N 1
ATOM 1409 C CA . GLY B 1 44 ? 5.145 3.867 5.129 1 98.25 44 GLY B CA 1
ATOM 1410 C C . GLY B 1 44 ? 4.129 3.529 6.203 1 98.25 44 GLY B C 1
ATOM 1411 O O . GLY B 1 44 ? 3.15 2.826 5.941 1 98.25 44 GLY B O 1
ATOM 1412 N N . TYR B 1 45 ? 4.367 3.994 7.434 1 98.5 45 TYR B N 1
ATOM 1413 C CA . TYR B 1 45 ? 3.5 3.654 8.555 1 98.5 45 TYR B CA 1
ATOM 1414 C C . TYR B 1 45 ? 3.186 4.887 9.398 1 98.5 45 TYR B C 1
ATOM 1416 O O . TYR B 1 45 ? 4.016 5.793 9.516 1 98.5 45 TYR B O 1
ATOM 1424 N N . MET B 1 46 ? 2.014 4.84 9.922 1 98.81 46 MET B N 1
ATOM 1425 C CA . MET B 1 46 ? 1.516 5.98 10.688 1 98.81 46 MET B CA 1
ATOM 1426 C C . MET B 1 46 ? 0.822 5.52 11.961 1 98.81 46 MET B C 1
ATOM 1428 O O . MET B 1 46 ? 0.157 4.48 11.969 1 98.81 46 MET B O 1
ATOM 1432 N N . ASN B 1 47 ? 1.037 6.23 13.062 1 98.56 47 ASN B N 1
ATOM 1433 C CA . ASN B 1 47 ? 0.148 6.152 14.211 1 98.56 47 ASN B CA 1
ATOM 1434 C C . ASN B 1 47 ? -0.845 7.312 14.234 1 98.56 47 ASN B C 1
ATOM 1436 O O . ASN B 1 47 ? -0.911 8.094 13.289 1 98.56 47 ASN B O 1
ATOM 1440 N N . ASP B 1 48 ? -1.623 7.41 15.305 1 98.75 48 ASP B N 1
ATOM 1441 C CA . ASP B 1 48 ? -2.67 8.422 15.367 1 98.75 48 ASP B CA 1
ATOM 1442 C C . ASP B 1 48 ? -2.09 9.82 15.172 1 98.75 48 ASP B C 1
ATOM 1444 O O . ASP B 1 48 ? -2.654 10.633 14.438 1 98.75 48 ASP B O 1
ATOM 1448 N N . GLU B 1 49 ? -1.006 10.062 15.789 1 98.75 49 GLU B N 1
ATOM 1449 C CA . GLU B 1 49 ? -0.419 11.398 15.719 1 98.75 49 GLU B CA 1
ATOM 1450 C C . GLU B 1 49 ? 0.086 11.703 14.312 1 98.75 49 GLU B C 1
ATOM 1452 O O . GLU B 1 49 ? -0.089 12.82 13.812 1 98.75 49 GLU B O 1
ATOM 1457 N N . ALA B 1 50 ? 0.751 10.75 13.648 1 98.81 50 ALA B N 1
ATOM 1458 C CA . ALA B 1 50 ? 1.195 10.945 12.266 1 98.81 50 ALA B CA 1
ATOM 1459 C C . ALA B 1 50 ? 0.012 11.219 11.344 1 98.81 50 ALA B C 1
ATOM 1461 O O . ALA B 1 50 ? 0.094 12.07 10.461 1 98.81 50 ALA B O 1
ATOM 1462 N N . ILE B 1 51 ? -1.068 10.469 11.562 1 98.88 51 ILE B N 1
ATOM 1463 C CA . ILE B 1 51 ? -2.285 10.688 10.789 1 98.88 51 ILE B CA 1
ATOM 1464 C C . ILE B 1 51 ? -2.814 12.094 11.039 1 98.88 51 ILE B C 1
ATOM 1466 O O . ILE B 1 51 ? -3.094 12.836 10.094 1 98.88 51 ILE B O 1
ATOM 1470 N N . ARG B 1 52 ? -2.93 12.492 12.281 1 98.81 52 ARG B N 1
ATOM 1471 C CA . ARG B 1 52 ? -3.412 13.82 12.633 1 98.81 52 ARG B CA 1
ATOM 1472 C C . ARG B 1 52 ? -2.598 14.906 11.93 1 98.81 52 ARG B C 1
ATOM 1474 O O . ARG B 1 52 ? -3.16 15.82 11.328 1 98.81 52 ARG B O 1
ATOM 1481 N N . ARG B 1 53 ? -1.307 14.812 12.016 1 98.69 53 ARG B N 1
ATOM 1482 C CA . ARG B 1 53 ? -0.427 15.797 11.398 1 98.69 53 ARG B CA 1
ATOM 1483 C C . ARG B 1 53 ? -0.615 15.828 9.883 1 98.69 53 ARG B C 1
ATOM 1485 O O . ARG B 1 53 ? -0.654 16.906 9.281 1 98.69 53 ARG B O 1
ATOM 1492 N N . THR B 1 54 ? -0.673 14.695 9.266 1 98.81 54 THR B N 1
ATOM 1493 C CA . THR B 1 54 ? -0.872 14.625 7.824 1 98.81 54 THR B CA 1
ATOM 1494 C C . THR B 1 54 ? -2.184 15.297 7.426 1 98.81 54 THR B C 1
ATOM 1496 O O . THR B 1 54 ? -2.221 16.078 6.477 1 98.81 54 THR B O 1
ATOM 1499 N N . LEU B 1 55 ? -3.252 14.977 8.188 1 98.69 55 LEU B N 1
ATOM 1500 C CA . LEU B 1 55 ? -4.582 15.5 7.883 1 98.69 55 LEU B CA 1
ATOM 1501 C C . LEU B 1 55 ? -4.625 17.016 8.047 1 98.69 55 LEU B C 1
ATOM 1503 O O . LEU B 1 55 ? -5.402 17.688 7.371 1 98.69 55 LEU B O 1
ATOM 1507 N N . THR B 1 56 ? -3.777 17.547 8.875 1 98.5 56 THR B N 1
ATOM 1508 C CA . THR B 1 56 ? -3.994 18.938 9.281 1 98.5 56 THR B CA 1
ATOM 1509 C C . THR B 1 56 ? -2.936 19.844 8.664 1 98.5 56 THR B C 1
ATOM 1511 O O . THR B 1 56 ? -3.104 21.062 8.633 1 98.5 56 THR B O 1
ATOM 1514 N N . THR B 1 57 ? -1.871 19.312 8.148 1 98.19 57 THR B N 1
ATOM 1515 C CA . THR B 1 57 ? -0.797 20.188 7.711 1 98.19 57 THR B CA 1
ATOM 1516 C C . THR B 1 57 ? -0.681 20.188 6.188 1 98.19 57 THR B C 1
ATOM 1518 O O . THR B 1 57 ? -0.029 21.062 5.605 1 98.19 57 THR B O 1
ATOM 1521 N N . GLY B 1 58 ? -1.225 19.094 5.535 1 98.19 58 GLY B N 1
ATOM 1522 C CA . GLY B 1 58 ? -1.101 18.969 4.09 1 98.19 58 GLY B CA 1
ATOM 1523 C C . GLY B 1 58 ? 0.232 18.391 3.652 1 98.19 58 GLY B C 1
A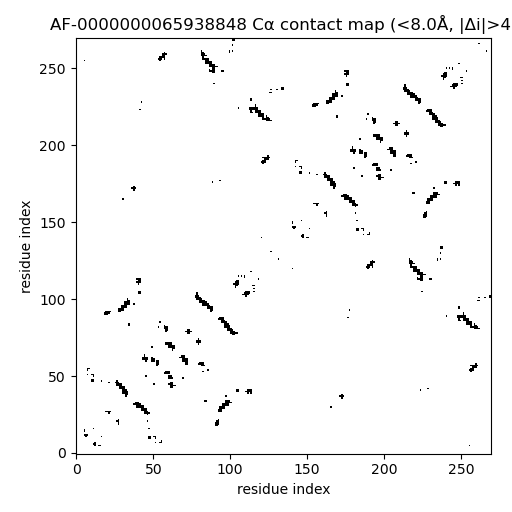TOM 1524 O O . GLY B 1 58 ? 0.572 18.422 2.469 1 98.19 58 GLY B O 1
ATOM 1525 N N . ARG B 1 59 ? 1.011 18.016 4.586 1 98.56 59 ARG B N 1
ATOM 1526 C CA . ARG B 1 59 ? 2.275 17.312 4.383 1 98.56 59 ARG B CA 1
ATOM 1527 C C . ARG B 1 59 ? 2.229 15.914 4.98 1 98.56 59 ARG B C 1
ATOM 1529 O O . ARG B 1 59 ? 1.689 15.711 6.07 1 98.56 59 ARG B O 1
ATOM 1536 N N . VAL B 1 60 ? 2.785 14.969 4.23 1 98.81 60 VAL B N 1
ATOM 1537 C CA . VAL B 1 60 ? 2.734 13.602 4.738 1 98.81 60 VAL B CA 1
ATOM 1538 C C . VAL B 1 60 ? 3.734 13.438 5.883 1 98.81 60 VAL B C 1
ATOM 1540 O O . VAL B 1 60 ? 4.895 13.836 5.762 1 98.81 60 VAL B O 1
ATOM 1543 N N . THR B 1 61 ? 3.312 12.906 6.969 1 98.81 61 THR B N 1
ATOM 1544 C CA . THR B 1 61 ? 4.133 12.57 8.125 1 98.81 61 THR B CA 1
ATOM 1545 C C . THR B 1 61 ? 4.074 11.07 8.414 1 98.81 61 THR B C 1
ATOM 1547 O O . THR B 1 61 ? 2.996 10.469 8.406 1 98.81 61 THR B O 1
ATOM 1550 N N . PHE B 1 62 ? 5.215 10.477 8.648 1 98.44 62 PHE B N 1
ATOM 1551 C CA . PHE B 1 62 ? 5.301 9.055 8.961 1 98.44 62 PHE B CA 1
ATOM 1552 C C . PHE B 1 62 ? 5.844 8.836 10.367 1 98.44 62 PHE B C 1
ATOM 1554 O O . PHE B 1 62 ? 6.406 9.75 10.969 1 98.44 62 PHE B O 1
ATOM 1561 N N . TRP B 1 63 ? 5.594 7.664 10.883 1 98 63 TRP B N 1
ATOM 1562 C CA . TRP B 1 63 ? 6.336 7.121 12.016 1 98 63 TRP B CA 1
ATOM 1563 C C . TRP B 1 63 ? 7.426 6.164 11.547 1 98 63 TRP B C 1
ATOM 1565 O O . TRP B 1 63 ? 7.145 5.172 10.867 1 98 63 TRP B O 1
ATOM 1575 N N . SER B 1 64 ? 8.664 6.551 11.836 1 94.56 64 SER B N 1
ATOM 1576 C CA . SER B 1 64 ? 9.766 5.645 11.547 1 94.56 64 SER B CA 1
ATOM 1577 C C . SER B 1 64 ? 9.836 4.512 12.57 1 94.56 64 SER B C 1
ATOM 1579 O O . SER B 1 64 ? 10.141 4.746 13.742 1 94.56 64 SER B O 1
ATOM 1581 N N . ARG B 1 65 ? 9.617 3.389 12.047 1 89.56 65 ARG B N 1
ATOM 1582 C CA . ARG B 1 65 ? 9.617 2.23 12.938 1 89.56 65 ARG B CA 1
ATOM 1583 C C . ARG B 1 65 ? 11.016 1.962 13.484 1 89.56 65 ARG B C 1
ATOM 1585 O O . ARG B 1 65 ? 11.172 1.611 14.656 1 89.56 65 ARG B O 1
ATOM 1592 N N . SER B 1 66 ? 12.047 2.094 12.688 1 88.38 66 SER B N 1
ATOM 1593 C CA . SER B 1 66 ? 13.422 1.815 13.094 1 88.38 66 SER B CA 1
ATOM 1594 C C . SER B 1 66 ? 13.961 2.906 14.008 1 88.38 66 SER B C 1
ATOM 1596 O O . SER B 1 66 ? 14.617 2.613 15.008 1 88.38 66 SER B O 1
ATOM 1598 N N . ARG B 1 67 ? 13.617 4.16 13.758 1 91.75 67 ARG B N 1
ATOM 1599 C CA . ARG B 1 67 ? 14.18 5.285 14.508 1 91.75 67 ARG B CA 1
ATOM 1600 C C . ARG B 1 67 ? 13.242 5.711 15.633 1 91.75 67 ARG B C 1
ATOM 1602 O O . ARG B 1 67 ? 13.625 6.492 16.5 1 91.75 67 ARG B O 1
ATOM 1609 N N . GLN B 1 68 ? 12.031 5.203 15.555 1 93.44 68 GLN B N 1
ATOM 1610 C CA . GLN B 1 68 ? 11.016 5.531 16.547 1 93.44 68 GLN B CA 1
ATOM 1611 C C . GLN B 1 68 ? 10.812 7.043 16.656 1 93.44 68 GLN B C 1
ATOM 1613 O O . GLN B 1 68 ? 10.844 7.602 17.75 1 93.44 68 GLN B O 1
ATOM 1618 N N . GLU B 1 69 ? 10.633 7.648 15.555 1 96.56 69 GLU B N 1
ATOM 1619 C CA . GLU B 1 69 ? 10.398 9.086 15.484 1 96.56 69 GLU B CA 1
ATOM 1620 C C . GLU B 1 69 ? 9.484 9.438 14.312 1 96.56 69 GLU B C 1
ATOM 1622 O O . GLU B 1 69 ? 9.367 8.664 13.359 1 96.56 69 GLU B O 1
ATOM 1627 N N . TYR B 1 70 ? 8.875 10.617 14.508 1 97.31 70 TYR B N 1
ATOM 1628 C CA . TYR B 1 70 ? 8.109 11.172 13.398 1 97.31 70 TYR B CA 1
ATOM 1629 C C . TYR B 1 70 ? 9.023 11.758 12.336 1 97.31 70 TYR B C 1
ATOM 1631 O O . TYR B 1 70 ? 10.039 12.383 12.656 1 97.31 70 TYR B O 1
ATOM 1639 N N . TRP B 1 71 ? 8.688 11.586 11.188 1 96.06 71 TRP B N 1
ATOM 1640 C CA . TRP B 1 71 ? 9.414 12.242 10.109 1 96.06 71 TRP B CA 1
ATOM 1641 C C . TRP B 1 71 ? 8.469 12.68 9 1 96.06 71 TRP B C 1
ATOM 1643 O O . TRP B 1 71 ? 7.539 11.945 8.648 1 96.06 71 TRP B O 1
ATOM 1653 N N . ARG B 1 72 ? 8.633 13.867 8.57 1 96.12 72 ARG B N 1
ATOM 1654 C CA . ARG B 1 72 ? 7.906 14.414 7.43 1 96.12 72 ARG B CA 1
ATOM 1655 C C . ARG B 1 72 ? 8.734 14.312 6.152 1 96.12 72 ARG B C 1
ATOM 1657 O O . ARG B 1 72 ? 9.836 14.859 6.078 1 96.12 72 ARG B O 1
ATOM 1664 N N . LYS B 1 73 ? 8.219 13.594 5.191 1 92.94 73 LYS B N 1
ATOM 1665 C CA . LYS B 1 73 ? 8.961 13.344 3.961 1 92.94 73 LYS B CA 1
ATOM 1666 C C . LYS B 1 73 ? 9.398 14.656 3.307 1 92.94 73 LYS B C 1
ATOM 1668 O O . LYS B 1 73 ? 8.57 15.531 3.053 1 92.94 73 LYS B O 1
ATOM 1673 N N . GLY B 1 74 ? 10.711 14.766 3.018 1 93.19 74 GLY B N 1
ATOM 1674 C CA . GLY B 1 74 ? 11.234 15.898 2.277 1 93.19 74 GLY B CA 1
ATOM 1675 C C . GLY B 1 74 ? 11.773 17 3.174 1 93.19 74 GLY B C 1
ATOM 1676 O O . GLY B 1 74 ? 12.312 18 2.688 1 93.19 74 GLY B O 1
ATOM 1677 N N . ASP B 1 75 ? 11.594 16.875 4.516 1 92.62 75 ASP B N 1
ATOM 1678 C CA . ASP B 1 75 ? 12.125 17.922 5.395 1 92.62 75 ASP B CA 1
ATOM 1679 C C . ASP B 1 75 ? 13.641 18.062 5.215 1 92.62 75 ASP B C 1
ATOM 1681 O O . ASP B 1 75 ? 14.164 19.188 5.27 1 92.62 75 ASP B O 1
ATOM 1685 N N . THR B 1 76 ? 14.312 16.969 5.047 1 89.12 76 THR B N 1
ATOM 1686 C CA . THR B 1 76 ? 15.766 16.984 4.895 1 89.12 76 THR B CA 1
ATOM 1687 C C . THR B 1 76 ? 16.156 17.094 3.422 1 89.12 76 THR B C 1
ATOM 1689 O O . THR B 1 76 ? 16.984 17.938 3.051 1 89.12 76 THR B O 1
ATOM 1692 N N . SER B 1 77 ? 15.594 16.406 2.559 1 90.38 77 SER B N 1
ATOM 1693 C CA . SER B 1 77 ? 15.992 16.266 1.162 1 90.38 77 SER B CA 1
ATOM 1694 C C . SER B 1 77 ? 15.336 17.328 0.289 1 90.38 77 SER B C 1
ATOM 1696 O O . SER B 1 77 ? 15.75 17.547 -0.851 1 90.38 77 SER B O 1
ATOM 1698 N N . GLY B 1 78 ? 14.219 18 0.79 1 93.75 78 GLY B N 1
ATOM 1699 C CA . GLY B 1 78 ? 13.43 18.891 -0.042 1 93.75 78 GLY B CA 1
ATOM 1700 C C . GLY B 1 78 ? 12.406 18.172 -0.896 1 93.75 78 GLY B C 1
ATOM 1701 O O . GLY B 1 78 ? 11.602 1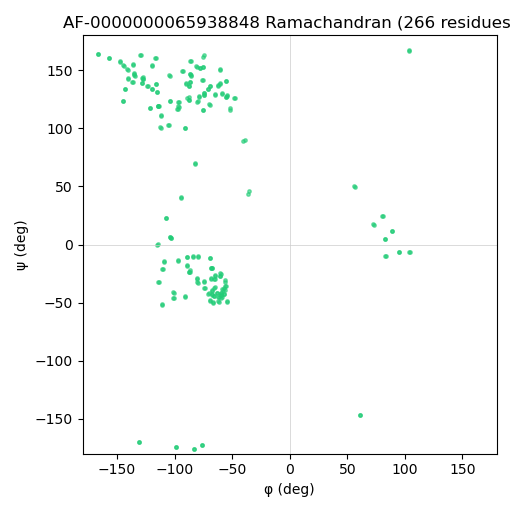8.812 -1.573 1 93.75 78 GLY B O 1
ATOM 1702 N N . HIS B 1 79 ? 12.43 16.844 -0.973 1 96.12 79 HIS B N 1
ATOM 1703 C CA . HIS B 1 79 ? 11.516 16.047 -1.782 1 96.12 79 HIS B CA 1
ATOM 1704 C C . HIS B 1 79 ? 10.188 15.828 -1.058 1 96.12 79 HIS B C 1
ATOM 1706 O O . HIS B 1 79 ? 9.828 14.695 -0.749 1 96.12 79 HIS B O 1
ATOM 1712 N N . ALA B 1 80 ? 9.406 16.875 -0.912 1 97.62 80 ALA B N 1
ATOM 1713 C CA . ALA B 1 80 ? 8.195 16.906 -0.09 1 97.62 80 ALA B CA 1
ATOM 1714 C C . ALA B 1 80 ? 7.051 16.172 -0.77 1 97.62 80 ALA B C 1
ATOM 1716 O O . ALA B 1 80 ? 7.012 16.062 -1.998 1 97.62 80 ALA B O 1
ATOM 1717 N N . GLN B 1 81 ? 6.188 15.68 0.049 1 98.69 81 GLN B N 1
ATOM 1718 C CA . GLN B 1 81 ? 4.914 15.109 -0.379 1 98.69 81 GLN B CA 1
ATOM 1719 C C . GLN B 1 81 ? 3.742 15.977 0.078 1 98.69 81 GLN B C 1
ATOM 1721 O O . GLN B 1 81 ? 3.424 16.016 1.268 1 98.69 81 GLN B O 1
ATOM 1726 N N . TYR B 1 82 ? 3.072 16.625 -0.848 1 98.81 82 TYR B N 1
ATOM 1727 C CA . TYR B 1 82 ? 1.924 17.469 -0.554 1 98.81 82 TYR B CA 1
ATOM 1728 C C . TYR B 1 82 ? 0.619 16.703 -0.749 1 98.81 82 TYR B C 1
ATOM 1730 O O . TYR B 1 82 ? 0.313 16.266 -1.856 1 98.81 82 TYR B O 1
ATOM 1738 N N . VAL B 1 83 ? -0.173 16.625 0.275 1 98.88 83 VAL B N 1
ATOM 1739 C CA . VAL B 1 83 ? -1.366 15.789 0.319 1 98.88 83 VAL B CA 1
ATOM 1740 C C . VAL B 1 83 ? -2.439 16.375 -0.599 1 98.88 83 VAL B C 1
ATOM 1742 O O . VAL B 1 83 ? -2.697 17.578 -0.58 1 98.88 83 VAL B O 1
ATOM 1745 N N . LYS B 1 84 ? -3.059 15.492 -1.398 1 98.94 84 LYS B N 1
ATOM 1746 C CA . LYS B 1 84 ? -4.199 15.875 -2.227 1 98.94 84 LYS B CA 1
ATOM 1747 C C . LYS B 1 84 ? -5.473 15.164 -1.771 1 98.94 84 LYS B C 1
ATOM 1749 O O . LYS B 1 84 ? -6.566 15.719 -1.854 1 98.94 84 LYS B O 1
ATOM 1754 N N . SER B 1 85 ? -5.355 13.984 -1.274 1 98.88 85 SER B N 1
ATOM 1755 C CA . SER B 1 85 ? -6.477 13.242 -0.714 1 98.88 85 SER B CA 1
ATOM 1756 C C . SER B 1 85 ? -6.004 12.18 0.272 1 98.88 85 SER B C 1
ATOM 1758 O O . SER B 1 85 ? -4.812 11.859 0.318 1 98.88 85 SER B O 1
ATOM 1760 N N . PHE B 1 86 ? -6.832 11.734 1.085 1 98.88 86 PHE B N 1
ATOM 1761 C CA . PHE B 1 86 ? -6.598 10.781 2.164 1 98.88 86 PHE B CA 1
ATOM 1762 C C . PHE B 1 86 ? -7.805 9.867 2.344 1 98.88 86 PHE B C 1
ATOM 1764 O O . PHE B 1 86 ? -8.922 10.336 2.568 1 98.88 86 PHE B O 1
ATOM 1771 N N . ALA B 1 87 ? -7.582 8.523 2.258 1 98.88 87 ALA B N 1
ATOM 1772 C CA . ALA B 1 87 ? -8.695 7.586 2.379 1 98.88 87 ALA B CA 1
ATOM 1773 C C . ALA B 1 87 ? -8.328 6.426 3.303 1 98.88 87 ALA B C 1
ATOM 1775 O O . ALA B 1 87 ? -7.18 5.98 3.33 1 98.88 87 ALA B O 1
ATOM 1776 N N . LEU B 1 88 ? -9.305 5.922 4.043 1 98.88 88 LEU B N 1
ATOM 1777 C CA . LEU B 1 88 ? -9.195 4.676 4.797 1 98.88 88 LEU B CA 1
ATOM 1778 C C . LEU B 1 88 ? -9.719 3.5 3.98 1 98.88 88 LEU B C 1
ATOM 1780 O O . LEU B 1 88 ? -10.617 3.668 3.152 1 98.88 88 LEU B O 1
ATOM 1784 N N . ASP B 1 89 ? -9.156 2.307 4.211 1 98.81 89 ASP B N 1
ATOM 1785 C CA . ASP B 1 89 ? -9.781 1.155 3.562 1 98.81 89 ASP B CA 1
ATOM 1786 C C . ASP B 1 89 ? -10.969 0.644 4.375 1 98.81 89 ASP B C 1
ATOM 1788 O O . ASP B 1 89 ? -11.344 1.247 5.383 1 98.81 89 ASP B O 1
ATOM 1792 N N . CYS B 1 90 ? -11.586 -0.416 3.99 1 98.56 90 CYS B N 1
ATOM 1793 C CA . CYS B 1 90 ? -12.891 -0.861 4.469 1 98.56 90 CY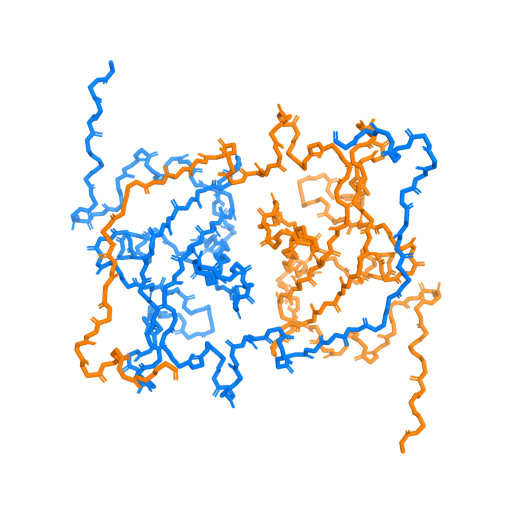S B CA 1
ATOM 1794 C C . CYS B 1 90 ? -12.812 -1.308 5.922 1 98.56 90 CYS B C 1
ATOM 1796 O O . CYS B 1 90 ? -13.797 -1.209 6.66 1 98.56 90 CYS B O 1
ATOM 1798 N N . ASP B 1 91 ? -11.648 -1.817 6.375 1 97.56 91 ASP B N 1
ATOM 1799 C CA . ASP B 1 91 ? -11.586 -2.27 7.762 1 97.56 91 ASP B CA 1
ATOM 1800 C C . ASP B 1 91 ? -10.625 -1.409 8.578 1 97.56 91 ASP B C 1
ATOM 1802 O O . ASP B 1 91 ? -10.328 -1.722 9.734 1 97.56 91 ASP B O 1
ATOM 1806 N N . GLY B 1 92 ? -10 -0.412 7.969 1 98.5 92 GLY B N 1
ATOM 1807 C CA . GLY B 1 92 ? -9.289 0.632 8.688 1 98.5 92 GLY B CA 1
ATOM 1808 C C . GLY B 1 92 ? -7.836 0.28 8.969 1 98.5 92 GLY B C 1
ATOM 1809 O O . GLY B 1 92 ? -7.168 0.962 9.742 1 98.5 92 GLY B O 1
ATOM 1810 N N . ASP B 1 93 ? -7.258 -0.733 8.406 1 98.38 93 ASP B N 1
ATOM 1811 C CA . ASP B 1 93 ? -5.887 -1.101 8.742 1 98.38 93 ASP B CA 1
ATOM 1812 C C . ASP B 1 93 ? -4.918 -0.655 7.648 1 98.38 93 ASP B C 1
ATOM 1814 O O . ASP B 1 93 ? -3.732 -0.996 7.688 1 98.38 93 ASP B O 1
ATOM 1818 N N . ALA B 1 94 ? -5.406 0.047 6.68 1 98.81 94 ALA B N 1
ATOM 1819 C CA . ALA B 1 94 ? -4.562 0.656 5.652 1 98.81 94 ALA B CA 1
ATOM 1820 C C . ALA B 1 94 ? -5.121 2.01 5.223 1 98.81 94 ALA B C 1
ATOM 1822 O O . ALA B 1 94 ? -6.328 2.242 5.289 1 98.81 94 ALA B O 1
ATOM 1823 N N . ILE B 1 95 ? -4.227 2.842 4.758 1 98.94 95 ILE B N 1
ATOM 1824 C CA . ILE B 1 95 ? -4.523 4.191 4.293 1 98.94 95 ILE B CA 1
ATOM 1825 C C . ILE B 1 95 ? -3.969 4.391 2.887 1 98.94 95 ILE B C 1
ATOM 1827 O O . ILE B 1 95 ? -2.906 3.859 2.551 1 98.94 95 ILE B O 1
ATOM 1831 N N . LEU B 1 96 ? -4.668 5.082 2.104 1 98.94 96 LEU B N 1
ATOM 1832 C CA . LEU B 1 96 ? -4.188 5.559 0.813 1 98.94 96 LEU B CA 1
ATOM 1833 C C . LEU B 1 96 ? -4.086 7.082 0.801 1 98.94 96 LEU B C 1
ATOM 1835 O O . LEU B 1 96 ? -5.078 7.777 1.03 1 98.94 96 LEU B O 1
ATOM 1839 N N . VAL B 1 97 ? -2.941 7.602 0.595 1 98.94 97 VAL B N 1
ATOM 1840 C CA . VAL B 1 97 ? -2.715 9.039 0.486 1 98.94 97 VAL B CA 1
ATOM 1841 C C . VAL B 1 97 ? -2.266 9.383 -0.932 1 98.94 97 VAL B C 1
ATOM 1843 O O . VAL B 1 97 ? -1.248 8.875 -1.408 1 98.94 97 VAL B O 1
ATOM 1846 N N . GLU B 1 98 ? -3.025 10.188 -1.592 1 98.94 98 GLU B N 1
ATOM 1847 C CA . GLU B 1 98 ? -2.557 10.758 -2.852 1 98.94 98 GLU B CA 1
ATOM 1848 C C . GLU B 1 98 ? -1.782 12.047 -2.615 1 98.94 98 GLU B C 1
ATOM 1850 O O . GLU B 1 98 ? -2.225 12.914 -1.859 1 98.94 98 GLU B O 1
ATOM 1855 N N . VAL B 1 99 ? -0.665 12.164 -3.326 1 98.94 99 VAL B N 1
ATOM 1856 C CA . VAL B 1 99 ? 0.204 13.297 -3.037 1 98.94 99 VAL B CA 1
ATOM 1857 C C . VAL B 1 99 ? 0.692 13.922 -4.344 1 98.94 99 VAL B C 1
ATOM 1859 O O . VAL B 1 99 ? 0.683 13.266 -5.391 1 98.94 99 VAL B O 1
ATOM 1862 N N . ASP B 1 100 ? 1.029 15.195 -4.285 1 98.56 100 ASP B N 1
ATOM 1863 C CA . ASP B 1 100 ? 1.919 15.836 -5.25 1 98.56 100 ASP B CA 1
ATOM 1864 C C . ASP B 1 100 ? 3.373 15.758 -4.789 1 98.56 100 ASP B C 1
ATOM 1866 O O . ASP B 1 100 ? 3.807 16.547 -3.943 1 98.56 100 ASP B O 1
ATOM 1870 N N . GLN B 1 101 ? 4.125 14.805 -5.359 1 98.31 101 GLN B N 1
ATOM 1871 C CA . GLN B 1 101 ? 5.5 14.5 -4.977 1 98.31 101 GLN B CA 1
ATOM 1872 C C . GLN B 1 101 ? 6.477 15.5 -5.594 1 98.31 101 GLN B C 1
ATOM 1874 O O . GLN B 1 101 ? 6.5 15.672 -6.812 1 98.31 101 GLN B O 1
ATOM 1879 N N . VAL B 1 102 ? 7.242 16.141 -4.781 1 97.75 102 VAL B N 1
ATOM 1880 C CA . VAL B 1 102 ? 8.375 16.938 -5.258 1 97.75 102 VAL B CA 1
ATOM 1881 C C . VAL B 1 102 ? 9.617 16.062 -5.348 1 97.75 102 VAL B C 1
ATOM 1883 O O . VAL B 1 102 ? 10 15.414 -4.367 1 97.75 102 VAL B O 1
ATOM 1886 N N . GLY B 1 103 ? 10.25 16.047 -6.5 1 96.19 103 GLY B N 1
ATOM 1887 C CA . GLY B 1 103 ? 11.445 15.242 -6.645 1 96.19 103 GLY B CA 1
ATOM 1888 C C . GLY B 1 103 ? 11.195 13.766 -6.43 1 96.19 103 GLY B C 1
ATOM 1889 O O . GLY B 1 103 ? 10.133 13.25 -6.785 1 96.19 103 GLY B O 1
ATOM 1890 N N . ALA B 1 104 ? 12.234 13.062 -5.863 1 96.88 104 ALA B N 1
ATOM 1891 C CA . ALA B 1 104 ? 12.203 11.609 -5.715 1 96.88 104 ALA B CA 1
ATOM 1892 C C . ALA B 1 104 ? 11.516 11.211 -4.414 1 96.88 104 ALA B C 1
ATOM 1894 O O . ALA B 1 104 ? 11.703 11.852 -3.379 1 96.88 104 ALA B O 1
ATOM 1895 N N . ALA B 1 105 ? 10.703 10.164 -4.441 1 97.69 105 ALA B N 1
ATOM 1896 C CA . ALA B 1 105 ? 10.148 9.602 -3.215 1 97.69 105 ALA B CA 1
ATOM 1897 C C . ALA B 1 105 ? 11.164 8.703 -2.514 1 97.69 105 ALA B C 1
ATOM 1899 O O . ALA B 1 105 ? 11.18 8.617 -1.284 1 97.69 105 ALA B O 1
ATOM 1900 N N . CYS B 1 106 ? 11.969 8.062 -3.285 1 97.62 106 CYS B N 1
ATOM 1901 C CA . CYS B 1 106 ? 12.953 7.16 -2.703 1 97.62 106 CYS B CA 1
ATOM 1902 C C . CYS B 1 106 ? 14.227 7.914 -2.318 1 97.62 106 CYS B C 1
ATOM 1904 O O . CYS B 1 106 ? 14.672 8.797 -3.053 1 97.62 106 CYS B O 1
ATOM 1906 N N . HIS B 1 107 ? 14.836 7.477 -1.301 1 95 107 HIS B N 1
ATOM 1907 C CA . HIS B 1 107 ? 16.047 8.109 -0.803 1 95 107 HIS B CA 1
ATOM 1908 C C . HIS B 1 107 ? 17.203 7.922 -1.776 1 95 107 HIS B C 1
ATOM 1910 O O . HIS B 1 107 ? 18.188 8.664 -1.732 1 95 107 HIS B O 1
ATOM 1916 N N . THR B 1 108 ? 17.094 6.945 -2.637 1 97 108 THR B N 1
ATOM 1917 C CA . THR B 1 108 ? 18.172 6.652 -3.574 1 97 108 THR B CA 1
ATOM 1918 C C . THR B 1 108 ? 18.141 7.621 -4.754 1 97 108 THR B C 1
ATOM 1920 O O . THR B 1 108 ? 19.047 7.625 -5.586 1 97 108 THR B O 1
ATOM 1923 N N . GLY B 1 109 ? 17.109 8.328 -4.805 1 96.69 109 GLY B N 1
ATOM 1924 C CA . GLY B 1 109 ? 16.969 9.258 -5.91 1 96.69 109 GLY B CA 1
ATOM 1925 C C . GLY B 1 109 ? 15.977 8.789 -6.965 1 96.69 109 GLY B C 1
ATOM 1926 O O . GLY B 1 109 ? 15.648 9.531 -7.887 1 96.69 109 GLY B O 1
ATOM 1927 N N . LYS B 1 110 ? 15.461 7.609 -6.871 1 97.88 110 LYS B N 1
ATOM 1928 C CA . LYS B 1 110 ? 14.461 7.113 -7.809 1 97.88 110 LYS B CA 1
ATOM 1929 C C . LYS B 1 110 ? 13.086 7.684 -7.496 1 97.88 110 LYS B C 1
ATOM 1931 O O . LYS B 1 110 ? 12.781 7.996 -6.34 1 97.88 110 LYS B O 1
ATOM 1936 N N . ARG B 1 111 ? 12.281 7.805 -8.492 1 97.31 111 ARG B N 1
ATOM 1937 C CA . ARG B 1 111 ? 10.938 8.367 -8.344 1 97.31 111 ARG B CA 1
ATOM 1938 C C . ARG B 1 111 ? 10.109 7.551 -7.359 1 97.31 111 ARG B C 1
ATOM 1940 O O . ARG B 1 111 ? 9.383 8.117 -6.539 1 97.31 111 ARG B O 1
ATOM 1947 N N . SER B 1 112 ? 10.172 6.27 -7.445 1 98.69 112 SER B N 1
ATOM 1948 C CA . SER B 1 112 ? 9.398 5.352 -6.605 1 98.69 112 SER B CA 1
ATOM 1949 C C . SER B 1 112 ? 10.305 4.316 -5.945 1 98.69 112 SER B C 1
ATOM 1951 O O . SER B 1 112 ? 11.273 3.857 -6.551 1 98.69 112 SER B O 1
ATOM 1953 N N . CYS B 1 113 ? 9.992 3.947 -4.715 1 98.75 113 CYS B N 1
ATOM 1954 C CA . CYS B 1 113 ? 10.711 2.883 -4.027 1 98.75 113 CYS B CA 1
ATOM 1955 C C . CYS B 1 113 ? 10.594 1.565 -4.785 1 98.75 113 CYS B C 1
ATOM 1957 O O . CYS B 1 113 ? 11.477 0.711 -4.695 1 98.75 113 CYS B O 1
ATOM 1959 N N . PHE B 1 114 ? 9.547 1.349 -5.539 1 98.88 114 PHE B N 1
ATOM 1960 C CA . PHE B 1 114 ? 9.312 0.099 -6.254 1 98.88 114 PHE B CA 1
ATOM 1961 C C . PHE B 1 114 ? 10.125 0.058 -7.543 1 98.88 114 PHE B C 1
ATOM 1963 O O . PHE B 1 114 ? 10.398 -1.02 -8.078 1 98.88 114 PHE B O 1
ATOM 1970 N N . GLU B 1 115 ? 10.359 1.238 -8.086 1 98.44 115 GLU B N 1
ATOM 1971 C CA . GLU B 1 115 ? 11.336 1.295 -9.172 1 98.44 115 GLU B CA 1
ATOM 1972 C C . GLU B 1 115 ? 12.727 0.883 -8.695 1 98.44 115 GLU B C 1
ATOM 1974 O O . GLU B 1 115 ? 13.445 0.168 -9.398 1 98.44 115 GLU B O 1
ATOM 1979 N N . GLU B 1 116 ? 13.078 1.34 -7.523 1 98.44 116 GLU B N 1
ATOM 1980 C CA . GLU B 1 116 ? 14.398 1.062 -6.953 1 98.44 116 GLU B CA 1
ATOM 1981 C C . GLU B 1 116 ? 14.555 -0.42 -6.629 1 98.44 116 GLU B C 1
ATOM 1983 O O . GLU B 1 116 ? 15.57 -1.03 -6.969 1 98.44 116 GLU B O 1
ATOM 1988 N N . GLY B 1 117 ? 13.539 -1.001 -5.91 1 98.44 117 GLY B N 1
ATOM 1989 C CA . GLY B 1 117 ? 13.617 -2.414 -5.574 1 98.44 117 GLY B CA 1
ATOM 1990 C C . GLY B 1 117 ? 13.547 -3.322 -6.785 1 98.44 117 GLY B C 1
ATOM 1991 O O . GLY B 1 117 ? 14.227 -4.352 -6.84 1 98.44 117 GLY B O 1
ATOM 1992 N N . GLY B 1 118 ? 12.586 -2.996 -7.727 1 98 118 GLY B N 1
ATOM 1993 C CA . GLY B 1 118 ? 12.602 -3.631 -9.031 1 98 118 GLY B CA 1
ATOM 1994 C C . GLY B 1 118 ? 11.555 -4.715 -9.188 1 98 118 GLY B C 1
ATOM 1995 O O . GLY B 1 118 ? 10.984 -5.184 -8.195 1 98 118 GLY B O 1
ATOM 1996 N N . GLN B 1 119 ? 11.391 -5.09 -10.422 1 98.12 119 GLN B N 1
ATOM 1997 C CA . GLN B 1 119 ? 10.414 -6.102 -10.805 1 98.12 119 GLN B CA 1
ATOM 1998 C C . GLN B 1 119 ? 10.992 -7.508 -10.672 1 98.12 119 GLN B C 1
ATOM 2000 O O . GLN B 1 119 ? 12.195 -7.707 -10.867 1 98.12 119 GLN B O 1
ATOM 2005 N N . LEU B 1 120 ? 10.164 -8.414 -10.289 1 98.25 120 LEU B N 1
ATOM 2006 C CA . LEU B 1 120 ? 10.484 -9.828 -10.367 1 98.25 120 LEU B CA 1
ATOM 2007 C C . LEU B 1 120 ? 9.758 -10.492 -11.539 1 98.25 120 LEU B C 1
ATOM 2009 O O . LEU B 1 120 ? 8.641 -10.102 -11.875 1 98.25 120 LEU B O 1
ATOM 2013 N N . PRO B 1 121 ? 10.453 -11.5 -12.172 1 97.62 121 PRO B N 1
ATOM 2014 C CA . PRO B 1 121 ? 9.711 -12.281 -13.164 1 97.62 121 PRO B CA 1
ATOM 2015 C C . PRO B 1 121 ? 8.5 -12.992 -12.562 1 97.62 121 PRO B C 1
ATOM 2017 O O . PRO B 1 121 ? 8.578 -13.539 -11.461 1 97.62 121 PRO B O 1
ATOM 2020 N N . VAL B 1 122 ? 7.434 -12.984 -13.258 1 97.75 122 VAL B N 1
ATOM 2021 C CA . VAL B 1 122 ? 6.219 -13.617 -12.758 1 97.75 122 VAL B CA 1
ATOM 2022 C C . VAL B 1 122 ? 5.496 -14.328 -13.898 1 97.75 122 VAL B C 1
ATOM 2024 O O . VAL B 1 122 ? 5.672 -13.977 -15.07 1 97.75 122 VAL B O 1
ATOM 2027 N N . VAL B 1 123 ? 4.793 -15.375 -13.539 1 98 123 VAL B N 1
ATOM 2028 C CA . VAL B 1 123 ? 3.799 -15.906 -14.469 1 98 123 VAL B CA 1
ATOM 2029 C C . VAL B 1 123 ? 2.635 -14.922 -14.594 1 98 123 VAL B C 1
ATOM 2031 O O . VAL B 1 123 ? 1.973 -14.609 -13.602 1 98 123 VAL B O 1
ATOM 2034 N N . VAL B 1 124 ? 2.41 -14.469 -15.773 1 98.56 124 VAL B N 1
ATOM 2035 C CA . VAL B 1 124 ? 1.315 -13.531 -16.016 1 98.56 124 VAL B CA 1
ATOM 2036 C C . VAL B 1 124 ? -0.008 -14.289 -16.078 1 98.56 124 VAL B C 1
ATOM 2038 O O . VAL B 1 124 ? -0.122 -15.289 -16.797 1 98.56 124 VAL B O 1
ATOM 2041 N N . GLY B 1 125 ? -0.985 -13.812 -15.25 1 98.19 125 GLY B N 1
ATOM 2042 C CA . GLY B 1 125 ? -2.309 -14.414 -15.273 1 98.19 125 GLY B CA 1
ATOM 2043 C C . GLY B 1 125 ? -3.221 -13.812 -16.328 1 98.19 125 GLY B C 1
ATOM 2044 O O . GLY B 1 125 ? -3.012 -12.68 -16.75 1 98.19 125 GLY B O 1
ATOM 2045 N N . HIS B 1 126 ? -4.27 -14.633 -16.703 1 96.94 126 HIS B N 1
ATOM 2046 C CA . HIS B 1 126 ? -5.227 -14.164 -17.703 1 96.94 126 HIS B CA 1
ATOM 2047 C C . HIS B 1 126 ? -6.648 -14.578 -17.328 1 96.94 126 HIS B C 1
ATOM 2049 O O . HIS B 1 126 ? -6.871 -15.68 -16.844 1 96.94 126 HIS B O 1
ATOM 2055 N N . ARG B 1 127 ? -7.535 -13.633 -17.641 1 95 127 ARG B N 1
ATOM 2056 C CA . ARG B 1 127 ? -8.953 -13.945 -17.453 1 95 127 ARG B CA 1
ATOM 2057 C C . ARG B 1 127 ? -9.367 -15.133 -18.312 1 95 127 ARG B C 1
ATOM 2059 O O . ARG B 1 127 ? -8.82 -15.344 -19.391 1 95 127 ARG B O 1
ATOM 2066 N N . THR B 1 128 ? -10.344 -15.82 -17.812 1 92.31 128 THR B N 1
ATOM 2067 C CA . THR B 1 128 ? -10.953 -16.844 -18.641 1 92.31 128 THR B CA 1
ATOM 2068 C C . THR B 1 128 ? -11.852 -16.219 -19.703 1 92.31 128 THR B C 1
ATOM 2070 O O . THR B 1 128 ? -12.219 -15.047 -19.594 1 92.31 128 THR B O 1
ATOM 2073 N N . LYS B 1 129 ? -12.18 -16.938 -20.734 1 90.56 129 LYS B N 1
ATOM 2074 C CA . LYS B 1 129 ? -13.07 -16.438 -21.781 1 90.56 129 LYS B CA 1
ATOM 2075 C C . LYS B 1 129 ? -14.406 -15.977 -21.188 1 90.56 129 LYS B C 1
ATOM 2077 O O . LYS B 1 129 ? -14.961 -14.969 -21.625 1 90.56 129 LYS B O 1
ATOM 2082 N N . GLU B 1 130 ? -14.906 -16.734 -20.203 1 87.88 130 GLU B N 1
ATOM 2083 C CA . GLU B 1 130 ? -16.188 -16.422 -19.562 1 87.88 130 GLU B CA 1
ATOM 2084 C C . GLU B 1 130 ? -16.109 -15.094 -18.812 1 87.88 130 GLU B C 1
ATOM 2086 O O . GLU B 1 130 ? -17.109 -14.367 -18.734 1 87.88 130 GLU B O 1
ATOM 2091 N N . GLN B 1 131 ? -14.906 -14.734 -18.312 1 88.06 131 GLN B N 1
ATOM 2092 C CA . GLN B 1 131 ? -14.719 -13.539 -17.5 1 88.06 131 GLN B CA 1
ATOM 2093 C C . GLN B 1 131 ? -14.477 -12.312 -18.375 1 88.06 131 GLN B C 1
ATOM 2095 O O . GLN B 1 131 ? -14.547 -11.18 -17.891 1 88.06 131 GLN B O 1
ATOM 2100 N N . GLU B 1 132 ? -14 -12.453 -19.625 1 78.62 132 GLU B N 1
ATOM 2101 C CA . GLU B 1 132 ? -13.695 -11.328 -20.5 1 78.62 132 GLU B CA 1
ATOM 2102 C C . GLU B 1 132 ? -14.93 -10.469 -20.75 1 78.62 132 GLU B C 1
ATOM 2104 O O . GLU B 1 132 ? -14.812 -9.258 -20.984 1 78.62 132 GLU B O 1
ATOM 2109 N N . GLY B 1 133 ? -16.094 -11.07 -20.625 1 64.19 133 GLY B N 1
ATOM 2110 C CA . GLY B 1 133 ? -17.312 -10.32 -20.812 1 64.19 133 GLY B CA 1
ATOM 2111 C C . GLY B 1 133 ? -17.766 -9.57 -19.578 1 64.19 133 GLY B C 1
ATOM 2112 O O . GLY B 1 133 ? -18.734 -8.805 -19.625 1 64.19 133 GLY B O 1
ATOM 2113 N N . GLN B 1 134 ? -17.172 -9.828 -18.516 1 59.44 134 GLN B N 1
ATOM 2114 C CA . GLN B 1 134 ? -17.594 -9.234 -17.25 1 59.44 134 GLN B CA 1
ATOM 2115 C C . GLN B 1 134 ? -16.797 -7.969 -16.938 1 59.44 134 GLN B C 1
ATOM 2117 O O . GLN B 1 134 ? -15.922 -7.965 -16.078 1 59.44 134 GLN B O 1
ATOM 2122 N N . ARG B 1 135 ? -16.562 -7.18 -17.984 1 50.91 135 ARG B N 1
ATOM 2123 C CA . ARG B 1 135 ? -15.883 -5.926 -17.656 1 50.91 135 ARG B CA 1
ATOM 2124 C C . ARG B 1 135 ? -16.766 -5.027 -16.812 1 50.91 135 ARG B C 1
ATOM 2126 O O . ARG B 1 135 ? -17.984 -5 -16.984 1 50.91 135 ARG B O 1
#